Protein AF-A0A166IK65-F1 (afdb_monomer_lite)

Sequence (192 aa):
MFGSSGEKSNPAVENVTAVKHPYDALCALRLKTYDIVMSDVHMPNMNGIQLQKHINQEFQLPVILISSDSQKQMEGLQNGAVYFMVKPVGIDDVKNIWQFSVWWKSKINNSTLPREINSHSEEDLVRETALSSDDIINARSDRVVWSGDLHDRFVEALIVLGFYNAKPKKILEVMNIPGLTRENVASHLQVS

Organism: Daucus carota subsp. sativus (NCBI:txid79200)

pLDDT: mean 74.95, std 19.7, range [32.91, 96.62]

Foldseek 3Di:
DDDDDPQVPDPPPPDDDDDQALVVVVVVVVVDPDLEEEAEQDHPPAGLLRSVLVCCVPPVHAYEYEYCDPVCQVVSVVSPHQAYHHPPDDPVNVSCVVVRSVLSVVVVVVVPDDPPDDDDDDDDDDDDDDDDPVNVVVVPDPADDCDSVNVNLLSVQCRVLDPVRSQLVSSCVSSVDPPDDSVNSVVVVVSD

Structure (mmCIF, N/CA/C/O backbone):
data_AF-A0A166IK65-F1
#
_entry.id   AF-A0A166IK65-F1
#
loop_
_atom_site.group_PDB
_atom_site.id
_atom_site.type_symbol
_atom_site.label_atom_id
_atom_site.label_alt_id
_atom_site.label_comp_id
_atom_site.label_asym_id
_atom_site.label_entity_id
_atom_site.label_seq_id
_atom_site.pdbx_PDB_ins_code
_atom_site.Cartn_x
_atom_site.Cartn_y
_atom_site.Cartn_z
_atom_site.occupancy
_atom_site.B_iso_or_equiv
_atom_site.auth_seq_id
_atom_site.auth_comp_id
_atom_site.auth_asym_id
_atom_site.auth_atom_id
_atom_site.pdbx_PDB_model_num
ATOM 1 N N . MET A 1 1 ? -17.120 -21.149 34.634 1.00 38.31 1 MET A N 1
ATOM 2 C CA . MET A 1 1 ? -17.684 -21.213 33.269 1.00 38.31 1 MET A CA 1
ATOM 3 C C . MET A 1 1 ? -16.967 -20.167 32.441 1.00 38.31 1 MET A C 1
ATOM 5 O O . MET A 1 1 ? -17.023 -18.998 32.793 1.00 38.31 1 MET A O 1
ATOM 9 N N . PHE A 1 2 ? -16.199 -20.604 31.447 1.00 36.97 2 PHE A N 1
ATOM 10 C CA . PHE A 1 2 ? -15.359 -19.745 30.616 1.00 36.97 2 PHE A CA 1
ATOM 11 C C . PHE A 1 2 ? -16.214 -19.073 29.536 1.00 36.97 2 PHE A C 1
ATOM 13 O O . PHE A 1 2 ? -16.873 -19.758 28.759 1.00 36.97 2 PHE A O 1
ATOM 20 N N . GLY A 1 3 ? -16.224 -17.741 29.516 1.00 35.81 3 GLY A N 1
ATOM 21 C CA . GLY A 1 3 ? -16.795 -16.954 28.428 1.00 35.81 3 GLY A CA 1
ATOM 22 C C . GLY A 1 3 ? -15.761 -16.800 27.321 1.00 35.81 3 GLY A C 1
ATOM 23 O O . GLY A 1 3 ? -14.743 -16.145 27.511 1.00 35.81 3 GLY A O 1
ATOM 24 N N . SER A 1 4 ? -16.034 -17.447 26.193 1.00 44.97 4 SER A N 1
ATOM 25 C CA . SER A 1 4 ? -15.320 -17.338 24.924 1.00 44.97 4 SER A CA 1
ATOM 26 C C . SER A 1 4 ? -15.220 -15.875 24.467 1.00 44.97 4 SER A C 1
ATOM 28 O O . SER A 1 4 ? -16.197 -15.325 23.958 1.00 44.97 4 SER A O 1
ATOM 30 N N . SER A 1 5 ? -14.043 -15.256 24.604 1.00 41.34 5 SER A N 1
ATOM 31 C CA . SER A 1 5 ? -13.685 -14.082 23.801 1.00 41.34 5 SER A CA 1
ATOM 32 C C . SER A 1 5 ? -13.582 -14.537 22.352 1.00 41.34 5 SER A C 1
ATOM 34 O O . SER A 1 5 ? -12.706 -15.325 22.010 1.00 41.34 5 SER A O 1
ATOM 36 N N . GLY A 1 6 ? -14.514 -14.073 21.521 1.00 42.09 6 GLY A N 1
ATOM 37 C CA . GLY A 1 6 ? -14.465 -14.257 20.078 1.00 42.09 6 GLY A CA 1
ATOM 38 C C . GLY A 1 6 ? -13.260 -13.522 19.507 1.00 42.09 6 GLY A C 1
ATOM 39 O O . GLY A 1 6 ? -13.344 -12.344 19.173 1.00 42.09 6 GLY A O 1
ATOM 40 N N . GLU A 1 7 ? -12.143 -14.230 19.418 1.00 39.47 7 GLU A N 1
ATOM 41 C CA . GLU A 1 7 ? -11.023 -13.900 18.553 1.00 39.47 7 GLU A CA 1
ATOM 42 C C . GLU A 1 7 ? -11.582 -13.874 17.127 1.00 39.47 7 GLU A C 1
ATOM 44 O O . GLU A 1 7 ? -11.910 -14.913 16.551 1.00 39.47 7 GLU A O 1
ATOM 49 N N . LYS A 1 8 ? -11.824 -12.674 16.584 1.00 46.50 8 LYS A N 1
ATOM 50 C CA . LYS A 1 8 ? -12.153 -12.544 15.166 1.00 46.50 8 LYS A CA 1
ATOM 51 C C . LYS A 1 8 ? -10.902 -12.977 14.417 1.00 46.50 8 LYS A C 1
ATOM 53 O O . LYS A 1 8 ? -9.945 -12.220 14.312 1.00 46.50 8 LYS A O 1
A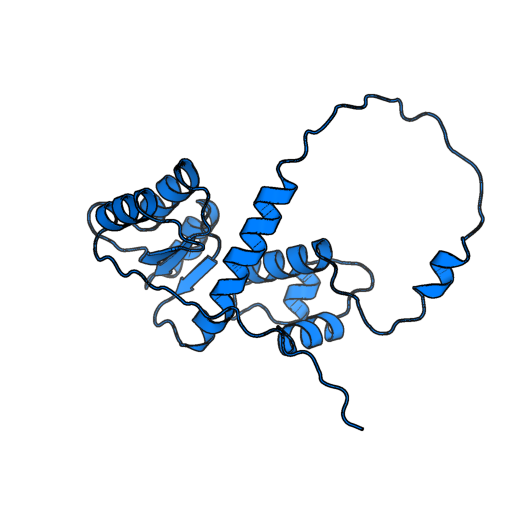TOM 58 N N . SER A 1 9 ? -10.904 -14.232 13.984 1.00 45.12 9 SER A N 1
ATOM 59 C CA . SER A 1 9 ? -9.854 -14.841 13.183 1.00 45.12 9 SER A CA 1
ATOM 60 C C . SER A 1 9 ? -9.448 -13.882 12.070 1.00 45.12 9 SER A C 1
ATOM 62 O O . SER A 1 9 ? -10.314 -13.439 11.312 1.00 45.12 9 SER A O 1
ATOM 64 N N . ASN A 1 10 ? -8.150 -13.583 11.975 1.00 50.75 10 ASN A N 1
ATOM 65 C CA . ASN A 1 10 ? -7.552 -12.974 10.793 1.00 50.75 10 ASN A CA 1
ATOM 66 C C . ASN A 1 10 ? -8.119 -13.716 9.570 1.00 50.75 10 ASN A C 1
ATOM 68 O O . ASN A 1 10 ? -7.926 -14.937 9.505 1.00 50.75 10 ASN A O 1
ATOM 72 N N . PRO A 1 11 ? -8.892 -13.063 8.678 1.0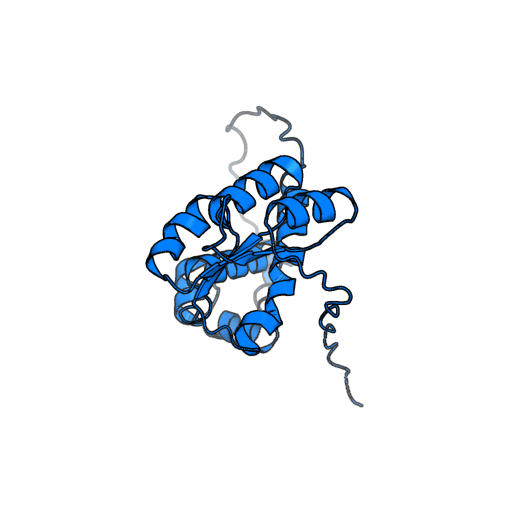0 56.66 11 PRO A N 1
ATOM 73 C CA . PRO A 1 11 ? -9.365 -13.719 7.472 1.00 56.66 11 PRO A CA 1
ATOM 74 C C . PRO A 1 11 ? -8.106 -14.058 6.688 1.00 56.66 11 PRO A C 1
ATOM 76 O O . PRO A 1 11 ? -7.468 -13.171 6.126 1.00 56.66 11 PRO A O 1
ATOM 79 N N . ALA A 1 12 ? -7.684 -15.320 6.788 1.00 54.34 12 ALA A N 1
ATOM 80 C CA . ALA A 1 12 ? -6.386 -15.765 6.325 1.00 54.34 12 ALA A CA 1
ATOM 81 C C . ALA A 1 12 ? -6.172 -15.231 4.910 1.00 54.34 12 ALA A C 1
ATOM 83 O O . ALA A 1 12 ? -7.044 -15.382 4.056 1.00 54.34 12 ALA A O 1
ATOM 84 N N . VAL A 1 13 ? -5.036 -14.569 4.674 1.00 61.31 13 VAL A N 1
ATOM 85 C CA . VAL A 1 13 ? -4.595 -14.247 3.316 1.00 61.31 13 VAL A CA 1
ATOM 86 C C . VAL A 1 13 ? -4.460 -15.583 2.592 1.00 61.31 13 VAL A C 1
ATOM 88 O O . VAL A 1 13 ? -3.464 -16.285 2.740 1.00 61.31 13 VAL A O 1
ATOM 91 N N . GLU A 1 14 ? -5.519 -15.980 1.898 1.00 66.75 14 GLU A N 1
ATOM 92 C CA . GLU A 1 14 ? -5.671 -17.352 1.420 1.00 66.75 14 GLU A CA 1
ATOM 93 C C . GLU A 1 14 ? -4.940 -17.546 0.091 1.00 66.75 14 GLU A C 1
ATOM 95 O O . GLU A 1 14 ? -4.423 -18.622 -0.193 1.00 66.75 14 GLU A O 1
ATOM 100 N N . ASN A 1 15 ? -4.832 -16.476 -0.706 1.00 84.31 15 ASN A N 1
ATOM 101 C CA . ASN A 1 15 ? -4.272 -16.518 -2.050 1.00 84.31 15 ASN A CA 1
ATOM 102 C C . ASN A 1 15 ? -3.295 -15.364 -2.293 1.00 84.31 15 ASN A C 1
ATOM 104 O O . ASN A 1 15 ? -3.669 -14.193 -2.261 1.00 84.31 15 ASN A O 1
ATOM 108 N N . VAL A 1 16 ? -2.042 -15.703 -2.609 1.00 89.50 16 VAL A N 1
ATOM 109 C CA . VAL A 1 16 ? -1.001 -14.743 -3.000 1.00 89.50 16 VAL A CA 1
ATOM 110 C C . VAL A 1 16 ? -0.584 -15.022 -4.438 1.00 89.50 16 VAL A C 1
ATOM 112 O O . VAL A 1 16 ? -0.236 -16.146 -4.790 1.00 89.50 16 VAL A O 1
ATOM 115 N N . THR A 1 17 ? -0.602 -13.991 -5.282 1.00 93.94 17 THR A N 1
ATOM 116 C CA . THR A 1 17 ? -0.024 -14.042 -6.632 1.00 93.94 17 THR A CA 1
ATOM 117 C C . THR A 1 17 ? 1.159 -13.088 -6.691 1.00 93.94 17 THR A C 1
ATOM 119 O O . THR A 1 17 ? 0.998 -11.895 -6.455 1.00 93.94 17 THR A O 1
ATOM 122 N N . ALA A 1 18 ? 2.344 -13.607 -7.012 1.00 94.56 18 ALA A N 1
ATOM 123 C CA . ALA A 1 18 ? 3.543 -12.800 -7.204 1.00 94.56 18 ALA A CA 1
ATOM 124 C C . ALA A 1 18 ? 3.843 -12.641 -8.699 1.00 94.56 18 ALA A C 1
ATOM 126 O O . ALA A 1 18 ? 3.840 -13.616 -9.451 1.00 94.56 18 ALA A O 1
ATOM 127 N N . VAL A 1 19 ? 4.143 -11.414 -9.113 1.00 93.69 19 VAL A N 1
ATOM 128 C CA . VAL A 1 19 ? 4.528 -11.054 -10.483 1.00 93.69 19 VAL A CA 1
ATOM 129 C C . VAL A 1 19 ? 5.791 -10.199 -10.450 1.00 93.69 19 VAL A C 1
ATOM 131 O O . VAL A 1 19 ? 6.070 -9.538 -9.451 1.00 93.69 19 VAL A O 1
ATOM 134 N N . LYS A 1 20 ? 6.583 -10.233 -11.527 1.00 89.69 20 LYS A N 1
ATOM 135 C CA . LYS A 1 20 ? 7.871 -9.516 -11.604 1.00 89.69 20 LYS A CA 1
ATOM 136 C C . LYS A 1 20 ? 7.803 -8.222 -12.409 1.00 89.69 20 LYS A C 1
ATOM 138 O O . LYS A 1 20 ? 8.662 -7.362 -12.229 1.00 89.69 20 LYS A O 1
ATOM 143 N N . HIS A 1 21 ? 6.811 -8.085 -13.288 1.00 89.62 21 HIS A N 1
ATOM 144 C CA . HIS A 1 21 ? 6.653 -6.912 -14.136 1.00 89.62 21 HIS A CA 1
ATOM 145 C C . HIS A 1 21 ? 5.288 -6.247 -13.933 1.00 89.62 21 HIS A C 1
ATOM 147 O O . HIS A 1 21 ? 4.286 -6.932 -13.720 1.00 89.62 21 HIS A O 1
ATOM 153 N N . PRO A 1 22 ? 5.215 -4.910 -14.043 1.00 90.44 22 PRO A N 1
ATOM 154 C CA . PRO A 1 22 ? 3.978 -4.171 -13.798 1.00 90.44 22 PRO A CA 1
ATOM 155 C C . PRO A 1 22 ? 2.885 -4.480 -14.837 1.00 90.44 22 PRO A C 1
ATOM 157 O O . PRO A 1 22 ? 1.704 -4.449 -14.511 1.00 90.44 22 PRO A O 1
ATOM 160 N N . TYR A 1 23 ? 3.254 -4.850 -16.068 1.00 90.75 23 TYR A N 1
ATOM 161 C CA . TYR A 1 23 ? 2.288 -5.295 -17.080 1.00 90.75 23 TYR A CA 1
ATOM 162 C C . TYR A 1 23 ? 1.672 -6.658 -16.742 1.00 90.75 23 TYR A C 1
ATOM 164 O O . TYR A 1 23 ? 0.473 -6.841 -16.930 1.00 90.75 23 TYR A O 1
ATOM 172 N N . ASP A 1 24 ? 2.455 -7.579 -16.171 1.00 92.50 24 ASP A N 1
ATOM 173 C CA . ASP A 1 24 ? 1.939 -8.867 -15.694 1.00 92.50 24 ASP A CA 1
ATOM 174 C C . ASP A 1 24 ? 0.955 -8.662 -14.538 1.00 92.50 24 ASP A C 1
ATOM 176 O O . ASP A 1 24 ? -0.046 -9.371 -14.453 1.00 92.50 24 ASP A O 1
ATOM 180 N N . ALA A 1 25 ? 1.200 -7.660 -13.681 1.00 93.94 25 ALA A N 1
ATOM 181 C CA . ALA A 1 25 ? 0.269 -7.271 -12.624 1.00 93.94 25 ALA A CA 1
ATOM 182 C C . ALA A 1 25 ? -1.076 -6.816 -13.206 1.00 93.94 25 ALA A C 1
ATOM 184 O O . ALA A 1 25 ? -2.115 -7.333 -12.807 1.00 93.94 25 ALA A O 1
ATOM 185 N N . LEU A 1 26 ? -1.066 -5.910 -14.191 1.00 93.06 26 LEU A N 1
ATOM 186 C CA . LEU A 1 26 ? -2.292 -5.457 -14.861 1.00 93.06 26 LEU A CA 1
ATOM 187 C C . LEU A 1 26 ? -3.031 -6.614 -15.549 1.00 93.06 26 LEU A C 1
ATOM 189 O O . LEU A 1 26 ? -4.251 -6.709 -15.451 1.00 93.06 26 LEU A O 1
ATOM 193 N N . CYS A 1 27 ? -2.307 -7.522 -16.206 1.00 92.00 27 CYS A N 1
ATOM 194 C CA . CYS A 1 27 ? -2.903 -8.724 -16.787 1.00 92.00 27 CYS A CA 1
ATOM 195 C C . CYS A 1 27 ? -3.539 -9.619 -15.715 1.00 92.00 27 CYS A C 1
ATOM 197 O O . CYS A 1 27 ? -4.674 -10.055 -15.887 1.00 92.00 27 CYS A O 1
ATOM 199 N N . ALA A 1 28 ? -2.851 -9.866 -14.597 1.00 93.38 28 ALA A N 1
ATOM 200 C CA . ALA A 1 28 ? -3.381 -10.672 -13.501 1.00 93.38 28 ALA A CA 1
ATOM 201 C C . ALA A 1 28 ? -4.664 -10.060 -12.917 1.00 93.38 28 ALA A C 1
ATOM 203 O O . ALA A 1 28 ? -5.662 -10.768 -12.785 1.00 93.38 28 ALA A O 1
ATOM 204 N N . LEU A 1 29 ? -4.664 -8.747 -12.661 1.00 94.56 29 LEU A N 1
ATOM 205 C CA . LEU A 1 29 ? -5.816 -7.997 -12.139 1.00 94.56 29 LEU A CA 1
ATOM 206 C C . LEU A 1 29 ? -7.046 -8.049 -13.061 1.00 94.56 29 LEU A C 1
ATOM 208 O O . LEU A 1 29 ? -8.172 -7.992 -12.580 1.00 94.56 29 LEU A O 1
ATOM 212 N N . ARG A 1 30 ? -6.855 -8.187 -14.379 1.00 92.56 30 ARG A N 1
ATOM 213 C CA . ARG A 1 30 ? -7.960 -8.364 -15.342 1.00 92.56 30 ARG A CA 1
ATOM 214 C C . ARG A 1 30 ? -8.510 -9.786 -15.378 1.00 92.56 30 ARG A C 1
ATOM 216 O O . ARG A 1 30 ? -9.650 -9.990 -15.779 1.00 92.56 30 ARG A O 1
ATOM 223 N N . LEU A 1 31 ? -7.695 -10.774 -15.012 1.00 91.94 31 LEU A N 1
ATOM 224 C CA . LEU A 1 31 ? -8.056 -12.192 -15.079 1.00 91.94 31 LEU A CA 1
ATOM 225 C C . LEU A 1 31 ? -8.717 -12.699 -13.796 1.00 91.94 31 LEU A C 1
ATOM 227 O O . LEU A 1 31 ? -9.474 -13.668 -13.841 1.00 91.94 31 LEU A O 1
ATOM 231 N N . LYS A 1 32 ? -8.388 -12.097 -12.651 1.00 91.88 32 LYS A N 1
ATOM 232 C CA . LYS A 1 32 ? -8.854 -12.519 -11.328 1.00 91.88 32 LYS A CA 1
ATOM 233 C C . LYS A 1 32 ? -9.127 -11.308 -10.449 1.00 91.88 32 LYS A C 1
ATOM 235 O O . LYS A 1 32 ? -8.534 -10.252 -10.625 1.00 91.88 32 LYS A O 1
ATOM 240 N N . THR A 1 33 ? -9.990 -11.491 -9.459 1.00 90.31 33 THR A N 1
ATOM 241 C CA . THR A 1 33 ? -10.247 -10.485 -8.430 1.00 90.31 33 THR A CA 1
ATOM 242 C C . THR A 1 33 ? -9.179 -10.538 -7.348 1.00 90.31 33 THR A C 1
ATOM 244 O O . THR A 1 33 ? -8.752 -11.619 -6.941 1.00 90.31 33 THR A O 1
ATOM 247 N N . TYR A 1 34 ? -8.800 -9.370 -6.845 1.00 93.81 34 TYR A N 1
ATOM 248 C CA . TYR A 1 34 ? -7.857 -9.215 -5.745 1.00 93.81 34 TYR A CA 1
ATOM 249 C C . TYR A 1 34 ? -8.410 -8.202 -4.751 1.00 93.81 34 TYR A C 1
ATOM 251 O O . TYR A 1 34 ? -9.089 -7.261 -5.147 1.00 93.81 34 TYR A O 1
ATOM 259 N N . ASP A 1 35 ? -8.106 -8.383 -3.470 1.00 92.25 35 ASP A N 1
ATOM 260 C CA . ASP A 1 35 ? -8.566 -7.481 -2.411 1.00 92.25 35 ASP A CA 1
ATOM 261 C C . ASP A 1 35 ? -7.576 -6.346 -2.121 1.00 92.25 35 ASP A C 1
ATOM 263 O O . ASP A 1 35 ? -7.959 -5.304 -1.593 1.00 92.25 35 ASP A O 1
ATOM 267 N N . ILE A 1 36 ? -6.294 -6.557 -2.426 1.00 93.38 36 ILE A N 1
ATOM 268 C CA . ILE A 1 36 ? -5.207 -5.620 -2.143 1.00 93.38 36 ILE A CA 1
ATOM 269 C C . ILE A 1 36 ? -4.018 -5.875 -3.068 1.00 93.38 36 ILE A C 1
ATOM 271 O O . ILE A 1 36 ? -3.761 -7.014 -3.463 1.00 93.38 36 ILE A O 1
ATOM 275 N N . VAL A 1 37 ? -3.273 -4.817 -3.392 1.00 96.19 37 VAL A N 1
ATOM 276 C CA . VAL A 1 37 ? -2.031 -4.902 -4.170 1.00 96.19 37 VAL A CA 1
ATOM 277 C C . VAL A 1 37 ? -0.872 -4.342 -3.358 1.00 96.19 37 VAL A C 1
ATOM 279 O O . VAL A 1 37 ? -0.951 -3.243 -2.819 1.00 96.19 37 VAL A O 1
ATOM 282 N N . MET A 1 38 ? 0.236 -5.078 -3.312 1.00 95.69 38 MET A N 1
ATOM 283 C CA . MET A 1 38 ? 1.517 -4.595 -2.797 1.00 95.69 38 MET A CA 1
ATOM 284 C C . MET A 1 38 ? 2.486 -4.458 -3.969 1.00 95.69 38 MET A C 1
ATOM 286 O O . MET A 1 38 ? 2.695 -5.425 -4.700 1.00 95.69 38 MET A O 1
ATOM 290 N N . SER A 1 39 ? 3.074 -3.277 -4.163 1.00 96.44 39 SER A N 1
ATOM 291 C CA . SER A 1 39 ? 3.970 -3.012 -5.295 1.00 96.44 39 SER A CA 1
ATOM 292 C C . SER A 1 39 ? 5.266 -2.359 -4.845 1.00 96.44 39 SER A C 1
ATOM 294 O O . SER A 1 39 ? 5.257 -1.413 -4.060 1.00 96.44 39 SER A O 1
ATOM 296 N N . ASP A 1 40 ? 6.383 -2.804 -5.419 1.00 96.62 40 ASP A N 1
ATOM 297 C CA . ASP A 1 40 ? 7.632 -2.048 -5.357 1.00 96.62 40 ASP A CA 1
ATOM 298 C C . ASP A 1 40 ? 7.452 -0.690 -6.052 1.00 96.62 40 ASP A C 1
ATOM 300 O O . ASP A 1 40 ? 6.770 -0.604 -7.077 1.00 96.62 40 ASP A O 1
ATOM 304 N N . VAL A 1 41 ? 8.058 0.368 -5.516 1.00 95.69 41 VAL A N 1
ATOM 305 C CA . VAL A 1 41 ? 8.137 1.673 -6.182 1.00 95.69 41 VAL A CA 1
ATOM 306 C C . VAL A 1 41 ? 9.110 1.608 -7.351 1.00 95.69 41 VAL A C 1
ATOM 308 O O . VAL A 1 41 ? 8.800 2.124 -8.424 1.00 95.69 41 VAL A O 1
ATOM 311 N N . HIS A 1 42 ? 10.263 0.964 -7.182 1.00 92.38 42 HIS A N 1
ATOM 312 C CA . HIS A 1 42 ? 11.316 0.952 -8.193 1.00 92.38 42 HIS A CA 1
ATOM 313 C C . HIS A 1 42 ? 11.194 -0.289 -9.074 1.00 92.38 42 HIS A C 1
ATOM 315 O O . HIS A 1 42 ? 11.768 -1.336 -8.791 1.00 92.38 42 HIS A O 1
ATOM 321 N N . MET A 1 43 ? 10.455 -0.149 -10.172 1.00 92.00 43 MET A N 1
ATOM 322 C CA . MET A 1 43 ? 10.332 -1.167 -11.214 1.00 92.00 43 MET A CA 1
ATOM 323 C C . MET A 1 43 ? 10.734 -0.589 -12.577 1.00 92.00 43 MET A C 1
ATOM 325 O O . MET A 1 43 ? 10.479 0.589 -12.843 1.00 92.00 43 MET A O 1
ATOM 329 N N . PRO A 1 44 ? 11.363 -1.391 -13.455 1.00 82.56 44 PRO A N 1
ATOM 330 C CA . PRO A 1 44 ? 11.711 -0.954 -14.800 1.00 82.56 44 PRO A CA 1
ATOM 331 C C . PRO A 1 44 ? 10.462 -0.736 -15.668 1.00 82.56 44 PRO A C 1
ATOM 333 O O . PRO A 1 44 ? 9.443 -1.411 -15.508 1.00 82.56 44 PRO A O 1
ATOM 336 N N . ASN A 1 45 ? 10.583 0.168 -16.644 1.00 84.75 45 ASN A N 1
ATOM 337 C CA . ASN A 1 45 ? 9.553 0.592 -17.608 1.00 84.75 45 ASN A CA 1
ATOM 338 C C . ASN A 1 45 ? 8.377 1.378 -17.002 1.00 84.75 45 ASN A C 1
ATOM 340 O O . ASN A 1 45 ? 8.060 2.457 -17.490 1.00 84.75 45 ASN A O 1
ATOM 344 N N . MET A 1 46 ? 7.747 0.855 -15.950 1.00 88.25 46 MET A N 1
ATOM 345 C CA . MET A 1 46 ? 6.657 1.505 -15.220 1.00 88.25 46 MET A CA 1
ATOM 346 C C . MET A 1 46 ? 6.892 1.332 -13.721 1.00 88.25 46 MET A C 1
ATOM 348 O O . MET A 1 46 ? 6.973 0.209 -13.225 1.00 88.25 46 MET A O 1
ATOM 352 N N . ASN A 1 47 ? 7.006 2.450 -13.006 1.00 92.69 47 ASN A N 1
ATOM 353 C CA . ASN A 1 47 ? 7.265 2.444 -11.570 1.00 92.69 47 ASN A CA 1
ATOM 354 C C . ASN A 1 47 ? 5.978 2.146 -10.769 1.00 92.69 47 ASN A C 1
ATOM 356 O O . ASN A 1 47 ? 4.866 2.219 -11.299 1.00 92.69 47 ASN A O 1
ATOM 360 N N . GLY A 1 48 ? 6.110 1.823 -9.481 1.00 94.25 48 GLY A N 1
ATOM 361 C CA . GLY A 1 48 ? 4.964 1.465 -8.636 1.00 94.25 48 GLY A CA 1
ATOM 362 C C . GLY A 1 48 ? 3.922 2.574 -8.482 1.00 94.25 48 GLY A C 1
ATOM 363 O O . GLY A 1 48 ? 2.735 2.285 -8.377 1.00 94.25 48 GLY A O 1
ATOM 364 N N . ILE A 1 49 ? 4.337 3.843 -8.529 1.00 94.50 49 ILE A N 1
ATOM 365 C CA . ILE A 1 49 ? 3.431 5.000 -8.435 1.00 94.50 49 ILE A CA 1
ATOM 366 C C . ILE A 1 49 ? 2.602 5.130 -9.721 1.00 94.50 49 ILE A C 1
ATOM 368 O O . ILE A 1 49 ? 1.400 5.374 -9.677 1.00 94.50 49 ILE A O 1
ATOM 372 N N . GLN A 1 50 ? 3.217 4.920 -10.884 1.00 96.00 50 GLN A N 1
ATOM 373 C CA . GLN A 1 50 ? 2.520 4.877 -12.168 1.00 96.00 50 GLN A CA 1
ATOM 374 C C . GLN A 1 50 ? 1.573 3.677 -12.239 1.00 96.00 50 GLN A C 1
ATOM 376 O O . GLN A 1 50 ? 0.437 3.835 -12.683 1.00 96.00 50 GLN A O 1
ATOM 381 N N . LEU A 1 51 ? 2.002 2.498 -11.776 1.00 96.12 51 LEU A N 1
ATOM 382 C CA . LEU A 1 51 ? 1.138 1.319 -11.698 1.00 96.12 51 LEU A CA 1
ATOM 383 C C . LEU A 1 51 ? -0.068 1.578 -10.783 1.00 96.12 51 LEU A C 1
ATOM 385 O O . LEU A 1 51 ? -1.197 1.291 -11.172 1.00 96.12 51 LEU A O 1
ATOM 389 N N . GLN A 1 52 ? 0.150 2.181 -9.612 1.00 95.56 52 GLN A N 1
ATOM 390 C CA . GLN A 1 52 ? -0.920 2.540 -8.681 1.00 95.56 52 GLN A CA 1
ATOM 391 C C . GLN A 1 52 ? -1.985 3.427 -9.345 1.00 95.56 52 GLN A C 1
ATOM 393 O O . GLN A 1 52 ? -3.174 3.170 -9.155 1.00 95.56 52 GLN A O 1
ATOM 398 N N . LYS A 1 53 ? -1.594 4.407 -10.171 1.00 93.75 53 LYS A N 1
ATOM 399 C CA . LYS A 1 53 ? -2.555 5.245 -10.913 1.00 93.75 53 LYS A CA 1
ATOM 400 C C . LYS A 1 53 ? -3.448 4.424 -11.835 1.00 93.75 53 LYS A C 1
ATOM 402 O O . LYS A 1 53 ? -4.661 4.612 -11.813 1.00 93.75 53 LYS A O 1
ATOM 407 N N . HIS A 1 54 ? -2.859 3.506 -12.603 1.00 93.56 54 HIS A N 1
ATOM 408 C CA . HIS A 1 54 ? -3.619 2.619 -13.487 1.00 93.56 54 HIS A CA 1
ATOM 409 C C . HIS A 1 54 ? -4.573 1.734 -12.680 1.00 93.56 54 HIS A C 1
ATOM 411 O O . HIS A 1 54 ? -5.735 1.584 -13.049 1.00 93.56 54 HIS A O 1
ATOM 417 N N . ILE A 1 55 ? -4.110 1.207 -11.540 1.00 93.94 55 ILE A N 1
ATOM 418 C CA . ILE A 1 55 ? -4.935 0.345 -10.692 1.00 93.94 55 ILE A CA 1
ATOM 419 C C . ILE A 1 55 ? -6.130 1.103 -10.114 1.00 93.94 55 ILE A C 1
ATOM 421 O O . ILE A 1 55 ? -7.249 0.592 -10.115 1.00 93.94 55 ILE A O 1
ATOM 425 N N . ASN A 1 56 ? -5.904 2.329 -9.647 1.00 89.25 56 ASN A N 1
ATOM 426 C CA . ASN A 1 56 ? -6.959 3.166 -9.094 1.00 89.25 56 ASN A CA 1
ATOM 427 C C . ASN A 1 56 ? -8.012 3.543 -10.151 1.00 89.25 56 ASN A C 1
ATOM 429 O O . ASN A 1 56 ? -9.197 3.593 -9.842 1.00 89.25 56 ASN A O 1
ATOM 433 N N . GLN A 1 57 ? -7.587 3.777 -11.395 1.00 88.12 57 GLN A N 1
ATOM 434 C CA . GLN A 1 57 ? -8.483 4.124 -12.501 1.00 88.12 57 GLN A CA 1
ATOM 435 C C . GLN A 1 57 ? -9.323 2.939 -12.992 1.00 88.12 57 GLN A C 1
ATOM 437 O O . GLN A 1 57 ? -10.495 3.126 -13.305 1.00 88.12 57 GLN A O 1
ATOM 442 N N . GLU A 1 58 ? -8.734 1.744 -13.085 1.00 89.81 58 GLU A N 1
ATOM 443 C CA . GLU A 1 58 ? -9.386 0.587 -13.716 1.00 89.81 58 GLU A CA 1
ATOM 444 C C . GLU A 1 58 ? -10.074 -0.347 -12.709 1.00 89.81 58 GLU A C 1
ATOM 446 O O . GLU A 1 58 ? -11.178 -0.817 -12.972 1.00 89.81 58 GLU A O 1
ATOM 451 N N . PHE A 1 59 ? -9.463 -0.601 -11.547 1.00 90.94 59 PHE A N 1
ATOM 452 C CA . PHE A 1 59 ? -9.936 -1.627 -10.605 1.00 90.94 59 PHE A CA 1
ATOM 453 C C . PHE A 1 59 ? -10.426 -1.059 -9.272 1.00 90.94 59 PHE A C 1
ATOM 455 O O . PHE A 1 59 ? -11.103 -1.773 -8.538 1.00 90.94 59 PHE A O 1
ATOM 462 N N . GLN A 1 60 ? -10.080 0.196 -8.945 1.00 88.50 60 GLN A N 1
ATOM 463 C CA . GLN A 1 60 ? -10.366 0.824 -7.647 1.00 88.50 60 GLN A CA 1
ATOM 464 C C . GLN A 1 60 ? -9.960 -0.088 -6.477 1.00 88.50 60 GLN A C 1
ATOM 466 O O . GLN A 1 60 ? -10.775 -0.397 -5.612 1.00 88.50 60 GLN A O 1
ATOM 471 N N . LEU A 1 61 ? -8.706 -0.552 -6.463 1.00 91.75 61 LEU A N 1
ATOM 472 C CA . LEU A 1 61 ? -8.162 -1.419 -5.411 1.00 91.75 61 LEU A CA 1
ATOM 473 C C . LEU A 1 61 ? -7.169 -0.675 -4.511 1.00 91.75 61 LEU A C 1
ATOM 475 O O . LEU A 1 61 ? -6.440 0.197 -4.996 1.00 91.75 61 LEU A O 1
ATOM 479 N N . PRO A 1 62 ? -7.075 -1.045 -3.221 1.00 93.44 62 PRO A N 1
ATOM 480 C CA . PRO A 1 62 ? -6.092 -0.460 -2.328 1.00 93.44 62 PRO A CA 1
ATOM 481 C C . PRO A 1 62 ? -4.684 -0.926 -2.724 1.00 93.44 62 PRO A C 1
ATOM 483 O O . PRO A 1 62 ? -4.415 -2.126 -2.826 1.00 93.44 62 PRO A O 1
ATOM 486 N N . VAL A 1 63 ? -3.773 0.033 -2.926 1.00 95.81 63 VAL A N 1
ATOM 487 C CA . VAL A 1 63 ? -2.367 -0.232 -3.271 1.00 95.81 63 VAL A CA 1
ATOM 488 C C . VAL A 1 63 ? -1.441 0.206 -2.139 1.00 95.81 63 VAL A C 1
ATOM 490 O O . VAL A 1 63 ? -1.426 1.380 -1.766 1.00 95.81 63 VAL A O 1
ATOM 493 N N . ILE A 1 64 ? -0.639 -0.725 -1.627 1.00 95.56 64 ILE A N 1
ATOM 494 C CA . ILE A 1 64 ? 0.469 -0.465 -0.704 1.00 95.56 64 ILE A CA 1
ATOM 495 C C . ILE A 1 64 ? 1.762 -0.382 -1.511 1.00 95.56 64 ILE A C 1
ATOM 497 O O . ILE A 1 64 ? 2.123 -1.318 -2.229 1.00 95.56 64 ILE A O 1
ATOM 501 N N . LEU A 1 65 ? 2.482 0.727 -1.375 1.00 96.38 65 LEU A N 1
ATOM 502 C CA . LEU A 1 65 ? 3.781 0.909 -2.014 1.00 96.38 65 LEU A CA 1
ATOM 503 C C . LEU A 1 65 ? 4.917 0.497 -1.083 1.00 96.38 65 LEU A C 1
ATOM 505 O O . LEU A 1 65 ? 4.883 0.771 0.113 1.00 96.38 65 LEU A O 1
ATOM 509 N N . ILE A 1 66 ? 5.944 -0.133 -1.644 1.00 95.75 66 ILE A N 1
ATOM 510 C CA . ILE A 1 66 ? 7.129 -0.583 -0.915 1.00 95.75 66 ILE A CA 1
ATOM 511 C C . ILE A 1 66 ? 8.366 -0.005 -1.594 1.00 95.75 66 ILE A C 1
ATOM 513 O O . ILE A 1 66 ? 8.572 -0.213 -2.786 1.00 95.75 66 ILE A O 1
ATOM 517 N N . SER A 1 67 ? 9.226 0.694 -0.859 1.00 95.06 67 SER A N 1
ATOM 518 C CA . SER A 1 67 ? 10.405 1.351 -1.439 1.00 95.06 67 SER A CA 1
ATOM 519 C C . SER A 1 67 ? 11.621 1.253 -0.530 1.00 95.06 67 SER A C 1
ATOM 521 O O . SER A 1 67 ? 11.494 1.217 0.687 1.00 95.06 67 SER A O 1
ATOM 523 N N . SER A 1 68 ? 12.820 1.253 -1.109 1.00 94.31 68 SER A N 1
ATOM 524 C CA . SER A 1 68 ? 14.054 1.551 -0.368 1.00 94.31 68 SER A CA 1
ATOM 525 C C . SER A 1 68 ? 14.279 3.056 -0.175 1.00 94.31 68 SER A C 1
ATOM 527 O O . SER A 1 68 ? 15.085 3.447 0.659 1.00 94.31 68 SER A O 1
ATOM 529 N N . ASP A 1 69 ? 13.585 3.897 -0.944 1.00 91.06 69 ASP A N 1
ATOM 530 C CA . ASP A 1 69 ? 13.658 5.356 -0.862 1.00 91.06 69 ASP A CA 1
ATOM 531 C C . ASP A 1 69 ? 12.456 5.905 -0.084 1.00 91.06 69 ASP A C 1
ATOM 533 O O . ASP A 1 69 ? 11.319 5.853 -0.567 1.00 91.06 69 ASP A O 1
ATOM 537 N N . SER A 1 70 ? 12.713 6.433 1.113 1.00 86.00 70 SER A N 1
ATOM 538 C CA . SER A 1 70 ? 11.700 7.050 1.973 1.00 86.00 70 SER A CA 1
ATOM 539 C C . SER A 1 70 ? 11.216 8.407 1.454 1.00 86.00 70 SER A C 1
ATOM 541 O O . SER A 1 70 ? 10.105 8.818 1.792 1.00 86.00 70 SER A O 1
ATOM 543 N N . GLN A 1 71 ? 11.972 9.086 0.581 1.00 88.88 71 GLN A N 1
ATOM 544 C CA . GLN A 1 71 ? 11.559 10.372 0.003 1.00 88.88 71 GLN A CA 1
ATOM 545 C C . GLN A 1 71 ? 10.331 10.222 -0.907 1.00 88.88 71 GLN A C 1
ATOM 547 O O . GLN A 1 71 ? 9.553 11.161 -1.075 1.00 88.88 71 GLN A O 1
ATOM 552 N N . LYS A 1 72 ? 10.102 9.014 -1.434 1.00 88.31 72 LYS A N 1
ATOM 553 C CA . LYS A 1 72 ? 8.942 8.669 -2.266 1.00 88.31 72 LYS A CA 1
ATOM 554 C C . LYS A 1 72 ? 7.650 8.449 -1.485 1.00 88.31 72 LYS A C 1
ATOM 556 O O . LYS A 1 72 ? 6.603 8.308 -2.113 1.00 88.31 72 LYS A O 1
ATOM 561 N N . GLN A 1 73 ? 7.690 8.449 -0.151 1.00 86.06 73 GLN A N 1
ATOM 562 C CA . GLN A 1 73 ? 6.510 8.204 0.680 1.00 86.06 73 GLN A CA 1
ATOM 563 C C . GLN A 1 73 ? 5.390 9.209 0.402 1.00 86.06 73 GLN A C 1
ATOM 565 O O . GLN A 1 73 ? 4.260 8.818 0.117 1.00 86.06 73 GLN A O 1
ATOM 570 N N . MET A 1 74 ? 5.709 10.504 0.444 1.00 80.75 74 MET A N 1
ATOM 571 C CA . MET A 1 74 ? 4.720 11.562 0.235 1.00 80.75 74 MET A CA 1
ATOM 572 C C . MET A 1 74 ? 4.160 11.536 -1.190 1.00 80.75 74 MET A C 1
ATOM 574 O O . MET A 1 74 ? 2.948 11.622 -1.363 1.00 80.75 74 MET A O 1
ATOM 578 N N . GLU A 1 75 ? 5.020 11.346 -2.194 1.00 89.56 75 GLU A N 1
ATOM 579 C CA . GLU A 1 75 ? 4.595 11.199 -3.590 1.00 89.56 75 GLU A CA 1
ATOM 580 C C . GLU A 1 75 ? 3.651 9.996 -3.747 1.00 89.56 75 GLU A C 1
ATOM 582 O O . GLU A 1 75 ? 2.573 10.123 -4.322 1.00 89.56 75 GLU A O 1
ATOM 587 N N . GLY A 1 76 ? 4.007 8.834 -3.196 1.00 88.12 76 GLY A N 1
ATOM 588 C CA . GLY A 1 76 ? 3.182 7.630 -3.268 1.00 88.12 76 GLY A CA 1
ATOM 589 C C . GLY A 1 76 ? 1.785 7.820 -2.672 1.00 88.12 76 GLY A C 1
ATOM 590 O O . GLY A 1 76 ? 0.788 7.512 -3.329 1.00 88.12 76 GLY A O 1
ATOM 591 N N . LEU A 1 77 ? 1.706 8.379 -1.461 1.00 86.00 77 LEU A N 1
ATOM 592 C CA . LEU A 1 77 ? 0.434 8.633 -0.775 1.00 86.00 77 LEU A CA 1
ATOM 593 C C . LEU A 1 77 ? -0.423 9.667 -1.524 1.00 86.00 77 LEU A C 1
ATOM 595 O O . LEU A 1 77 ? -1.614 9.443 -1.730 1.00 86.00 77 LEU A O 1
ATOM 599 N N . GLN A 1 78 ? 0.177 10.758 -2.013 1.00 84.81 78 GLN A N 1
ATOM 600 C CA . GLN A 1 78 ? -0.531 11.799 -2.775 1.00 84.81 78 GLN A CA 1
ATOM 601 C C . GLN A 1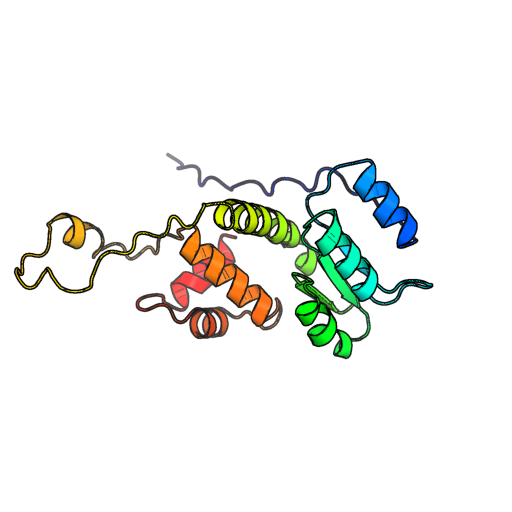 78 ? -1.131 11.292 -4.090 1.00 84.81 78 GLN A C 1
ATOM 603 O O . GLN A 1 78 ? -2.129 11.834 -4.559 1.00 84.81 78 GLN A O 1
ATOM 608 N N . ASN A 1 79 ? -0.539 10.259 -4.692 1.00 87.25 79 ASN A N 1
ATOM 609 C CA . ASN A 1 79 ? -1.057 9.664 -5.923 1.00 87.25 79 ASN A CA 1
ATOM 610 C C . ASN A 1 79 ? -2.150 8.609 -5.666 1.00 87.25 79 ASN A C 1
ATOM 612 O O . ASN A 1 79 ? -2.780 8.148 -6.617 1.00 87.25 79 ASN A O 1
ATOM 616 N N . GLY A 1 80 ? -2.446 8.298 -4.397 1.00 86.06 80 GLY A N 1
ATOM 617 C CA . GLY A 1 80 ? -3.564 7.448 -3.988 1.00 86.06 80 GLY A CA 1
ATOM 618 C C . GLY A 1 80 ? -3.160 6.053 -3.511 1.00 86.06 80 GLY A C 1
ATOM 619 O O . GLY A 1 80 ? -4.015 5.169 -3.449 1.00 86.06 80 GLY A O 1
ATOM 620 N N . ALA A 1 81 ? -1.882 5.819 -3.198 1.00 91.31 81 ALA A N 1
ATOM 621 C CA . ALA A 1 81 ? -1.518 4.643 -2.417 1.00 91.31 81 ALA A CA 1
ATOM 622 C C . ALA A 1 81 ? -2.155 4.742 -1.024 1.00 91.31 81 ALA A C 1
ATOM 624 O O . ALA A 1 81 ? -2.142 5.805 -0.404 1.00 91.31 81 ALA A O 1
ATOM 625 N N . VAL A 1 82 ? -2.692 3.633 -0.520 1.00 90.31 82 VAL A N 1
ATOM 626 C CA . VAL A 1 82 ? -3.319 3.605 0.812 1.00 90.31 82 VAL A CA 1
ATOM 627 C C . VAL A 1 82 ? -2.286 3.568 1.925 1.00 90.31 82 VAL A C 1
ATOM 629 O O . VAL A 1 82 ? -2.557 3.998 3.041 1.00 90.31 82 VAL A O 1
ATOM 632 N N . TYR A 1 83 ? -1.100 3.042 1.624 1.00 91.19 83 TYR A N 1
ATOM 633 C CA . TYR A 1 83 ? -0.020 2.930 2.582 1.00 91.19 83 TYR A CA 1
ATOM 634 C C . TYR A 1 83 ? 1.343 2.860 1.889 1.00 91.19 83 TYR A C 1
ATOM 636 O O . TYR A 1 83 ? 1.442 2.523 0.705 1.00 91.19 83 TYR A O 1
ATOM 644 N N . PHE A 1 84 ? 2.399 3.165 2.642 1.00 92.25 84 PHE A N 1
ATOM 645 C CA . PHE A 1 84 ? 3.777 3.125 2.171 1.00 92.25 84 PHE A CA 1
ATOM 646 C C . PHE A 1 84 ? 4.686 2.448 3.201 1.00 92.25 84 PHE A C 1
ATOM 648 O O . PHE A 1 84 ? 4.703 2.830 4.371 1.00 92.25 84 PHE A O 1
ATOM 655 N N . MET A 1 85 ? 5.472 1.470 2.759 1.00 90.81 85 MET A N 1
ATOM 656 C CA . MET A 1 85 ? 6.448 0.743 3.571 1.00 90.81 85 MET A CA 1
ATOM 657 C C . MET A 1 85 ? 7.869 1.014 3.076 1.00 90.81 85 MET A C 1
ATOM 659 O O . MET A 1 85 ? 8.150 0.954 1.877 1.00 90.81 85 MET A O 1
ATOM 663 N N . VAL A 1 86 ? 8.785 1.267 4.011 1.00 91.00 86 VAL A N 1
ATOM 664 C CA . VAL A 1 86 ? 10.218 1.387 3.720 1.00 91.00 86 VAL A CA 1
ATOM 665 C C . VAL A 1 86 ? 10.883 0.031 3.948 1.00 91.00 86 VAL A C 1
ATOM 667 O O . VAL A 1 86 ? 10.644 -0.614 4.962 1.00 91.00 86 VAL A O 1
ATOM 670 N N . LYS A 1 87 ? 11.708 -0.419 3.002 1.00 91.56 87 LYS A N 1
ATOM 671 C CA . LYS A 1 87 ? 12.460 -1.677 3.118 1.00 91.56 87 LYS A CA 1
ATOM 672 C C . LYS A 1 87 ? 13.600 -1.543 4.147 1.00 91.56 87 LYS A C 1
ATOM 674 O O . LYS A 1 87 ? 14.229 -0.486 4.191 1.00 91.56 87 LYS A O 1
ATOM 679 N N . PRO A 1 88 ? 13.955 -2.616 4.882 1.00 93.50 88 PRO A N 1
ATOM 680 C CA . PRO A 1 88 ? 13.390 -3.969 4.815 1.00 93.50 88 PRO A CA 1
ATOM 681 C C . PRO A 1 88 ? 12.021 -4.072 5.505 1.00 93.50 88 PRO A C 1
ATOM 683 O O . PRO A 1 88 ? 11.831 -3.517 6.578 1.00 93.50 88 PRO A O 1
ATOM 686 N N . VAL A 1 89 ? 11.089 -4.809 4.891 1.00 88.62 89 VAL A N 1
ATOM 687 C CA . VAL A 1 89 ? 9.741 -5.037 5.441 1.00 88.62 89 VAL A CA 1
ATOM 688 C C . VAL A 1 89 ? 9.767 -6.277 6.333 1.00 88.62 89 VAL A C 1
ATOM 690 O O . VAL A 1 89 ? 10.124 -7.364 5.870 1.00 88.62 89 VAL A O 1
ATOM 693 N N . GLY A 1 90 ? 9.418 -6.111 7.604 1.00 85.12 90 GLY A N 1
ATOM 694 C CA . GLY A 1 90 ? 9.314 -7.184 8.585 1.00 85.12 90 GLY A CA 1
ATOM 695 C C . GLY A 1 90 ? 7.956 -7.887 8.560 1.00 85.12 90 GLY A C 1
ATOM 696 O O . GLY A 1 90 ? 6.978 -7.402 7.993 1.00 85.12 90 GLY A O 1
ATOM 697 N N . ILE A 1 91 ? 7.879 -9.044 9.223 1.00 84.06 91 ILE A N 1
ATOM 698 C CA . ILE A 1 91 ? 6.632 -9.821 9.322 1.00 84.06 91 ILE A CA 1
ATOM 699 C C . ILE A 1 91 ? 5.528 -9.037 10.049 1.00 84.06 91 ILE A C 1
ATOM 701 O O . ILE A 1 91 ? 4.353 -9.154 9.715 1.00 84.06 91 ILE A O 1
ATOM 705 N N . ASP A 1 92 ? 5.909 -8.209 11.023 1.00 80.00 92 ASP A N 1
ATOM 706 C CA . ASP A 1 92 ? 4.963 -7.412 11.800 1.00 80.00 92 ASP A CA 1
ATOM 707 C C . ASP A 1 92 ? 4.366 -6.265 10.976 1.00 80.00 92 ASP A C 1
ATOM 709 O O . ASP A 1 92 ? 3.200 -5.931 11.171 1.00 80.00 92 ASP A O 1
ATOM 713 N N . ASP A 1 93 ? 5.102 -5.737 9.992 1.00 81.25 93 ASP A N 1
ATOM 714 C CA . ASP A 1 93 ? 4.598 -4.693 9.092 1.00 81.25 93 ASP A CA 1
ATOM 715 C C . ASP A 1 93 ? 3.478 -5.221 8.181 1.00 81.25 93 ASP A C 1
ATOM 717 O O . ASP A 1 93 ? 2.595 -4.467 7.772 1.00 81.25 93 ASP A O 1
ATOM 721 N N . VAL A 1 94 ? 3.496 -6.522 7.864 1.00 84.81 94 VAL A N 1
ATOM 722 C CA . VAL A 1 94 ? 2.521 -7.149 6.960 1.00 84.81 94 VAL A CA 1
ATOM 723 C C . VAL A 1 94 ? 1.362 -7.841 7.675 1.00 84.81 94 VAL A C 1
ATOM 725 O O . VAL A 1 94 ? 0.359 -8.135 7.031 1.00 84.81 94 VAL A O 1
ATOM 728 N N . LYS A 1 95 ? 1.442 -8.074 8.993 1.00 80.19 95 LYS A N 1
ATOM 729 C CA . LYS A 1 95 ? 0.399 -8.793 9.759 1.00 80.19 95 LYS A CA 1
ATOM 730 C C . LYS A 1 95 ? -0.999 -8.200 9.593 1.00 80.19 95 LYS A C 1
ATOM 732 O O . LYS A 1 95 ? -1.969 -8.950 9.511 1.00 80.19 95 LYS A O 1
ATOM 737 N N . ASN A 1 96 ? -1.082 -6.874 9.503 1.00 79.25 96 ASN A N 1
ATOM 738 C CA . ASN A 1 96 ? -2.346 -6.140 9.544 1.00 79.25 96 ASN A CA 1
ATOM 739 C C . ASN A 1 96 ? -2.732 -5.505 8.202 1.00 79.25 96 ASN A C 1
ATOM 741 O O . ASN A 1 96 ? -3.701 -4.756 8.136 1.00 79.25 96 ASN A O 1
ATOM 745 N N . ILE A 1 97 ? -2.035 -5.820 7.103 1.00 84.75 97 ILE A N 1
ATOM 746 C CA . ILE A 1 97 ? -2.338 -5.209 5.794 1.00 84.75 97 ILE A CA 1
ATOM 747 C C . ILE A 1 97 ? -3.732 -5.567 5.279 1.00 84.75 97 ILE A C 1
ATOM 749 O O . ILE A 1 97 ? -4.323 -4.802 4.522 1.00 84.75 97 ILE A O 1
ATOM 753 N N . TRP A 1 98 ? -4.269 -6.715 5.698 1.00 84.88 98 TRP A N 1
ATOM 754 C CA . TRP A 1 98 ? -5.614 -7.150 5.333 1.00 84.88 98 TRP A CA 1
ATOM 755 C C . TRP A 1 98 ? -6.678 -6.148 5.810 1.00 84.88 98 TRP A C 1
ATOM 757 O O . TRP A 1 98 ? -7.726 -6.026 5.184 1.00 84.88 98 TRP A O 1
ATOM 767 N N . GLN A 1 99 ? -6.404 -5.368 6.862 1.00 81.00 99 GLN A N 1
ATOM 768 C CA . GLN A 1 99 ? -7.329 -4.345 7.352 1.00 81.00 99 GLN A CA 1
ATOM 769 C C . GLN A 1 99 ? -7.589 -3.268 6.292 1.00 81.00 99 GLN A C 1
ATOM 771 O O . GLN A 1 99 ? -8.709 -2.769 6.193 1.00 81.00 99 GLN A O 1
ATOM 776 N N . PHE A 1 100 ? -6.603 -2.962 5.437 1.00 85.31 100 PHE A N 1
ATOM 777 C CA . PHE A 1 100 ? -6.791 -2.001 4.351 1.00 85.31 100 PHE A CA 1
ATOM 778 C C . PHE A 1 100 ? -7.823 -2.472 3.332 1.00 85.31 100 PHE A C 1
ATOM 780 O O . PHE A 1 100 ? -8.561 -1.637 2.820 1.00 85.31 100 PHE A O 1
ATOM 787 N N . SER A 1 101 ? -7.922 -3.774 3.046 1.00 85.75 101 SER A N 1
ATOM 788 C CA . SER A 1 101 ? -8.939 -4.267 2.111 1.00 85.75 101 SER A CA 1
ATOM 789 C C . SER A 1 101 ? -10.344 -4.186 2.704 1.00 85.75 101 SER A C 1
ATOM 791 O O . SER A 1 101 ? -11.285 -3.799 2.012 1.00 85.75 101 SER A O 1
ATOM 793 N N . VAL A 1 102 ? -10.489 -4.485 3.998 1.00 82.94 102 VAL A N 1
ATOM 794 C CA . VAL A 1 102 ? -11.765 -4.367 4.719 1.00 82.94 102 VAL A CA 1
ATOM 795 C C . VAL A 1 102 ? -12.217 -2.912 4.780 1.00 82.94 102 VAL A C 1
ATOM 797 O O . VAL A 1 102 ? -13.339 -2.604 4.380 1.00 82.94 102 VAL A O 1
ATOM 800 N N . TRP A 1 103 ? -11.326 -2.013 5.199 1.00 82.00 103 TRP A N 1
ATOM 801 C CA . TRP A 1 103 ? -11.584 -0.574 5.208 1.00 82.00 103 TRP A CA 1
ATOM 802 C C . TRP A 1 103 ? -11.955 -0.049 3.814 1.00 82.00 103 TRP A C 1
ATOM 804 O O . TRP A 1 103 ? -12.923 0.695 3.653 1.00 82.00 103 TRP A O 1
ATOM 814 N N . TRP A 1 104 ? -11.229 -0.479 2.779 1.00 83.81 104 TRP A N 1
ATOM 815 C CA . TRP A 1 104 ? -11.460 -0.022 1.411 1.00 83.81 1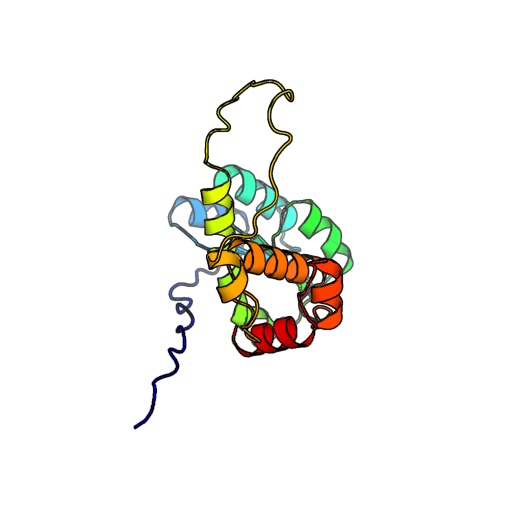04 TRP A CA 1
ATOM 816 C C . TRP A 1 104 ? -12.844 -0.415 0.879 1.00 83.81 104 TRP A C 1
ATOM 818 O O . TRP A 1 104 ? -13.509 0.397 0.234 1.00 83.81 104 TRP A O 1
ATOM 828 N N . LYS A 1 105 ? -13.321 -1.624 1.204 1.00 83.88 105 LYS A N 1
ATOM 829 C CA . LYS A 1 105 ? -14.684 -2.065 0.864 1.00 83.88 105 LYS A CA 1
ATOM 830 C C . LYS A 1 105 ? -15.741 -1.165 1.511 1.00 83.88 105 LYS A C 1
ATOM 832 O O . LYS A 1 105 ? -16.663 -0.737 0.822 1.00 83.88 105 LYS A O 1
ATOM 837 N N . SER A 1 106 ? -15.586 -0.818 2.791 1.00 77.25 106 SER A N 1
ATOM 838 C CA . SER A 1 106 ? -16.489 0.122 3.477 1.00 77.25 106 SER A CA 1
ATOM 839 C C . SER A 1 106 ? -16.481 1.505 2.822 1.00 77.25 106 SER A C 1
ATOM 841 O O . SER A 1 106 ? -17.542 2.079 2.577 1.00 77.25 106 SER A O 1
ATOM 843 N N . LYS A 1 107 ? -15.297 2.011 2.455 1.00 78.75 107 LYS A N 1
ATOM 844 C CA . LYS A 1 107 ? -15.139 3.313 1.794 1.00 78.75 107 LYS A CA 1
ATOM 845 C C . LYS A 1 107 ? -15.873 3.396 0.450 1.00 78.75 107 LYS A C 1
ATOM 847 O O . LYS A 1 107 ? -16.529 4.403 0.191 1.00 78.75 107 LYS A O 1
ATOM 852 N N . ILE A 1 108 ? -15.775 2.364 -0.393 1.00 77.19 108 ILE A N 1
ATOM 853 C CA . ILE A 1 108 ? -16.473 2.320 -1.693 1.00 77.19 108 ILE A CA 1
ATOM 854 C C . ILE A 1 108 ? -17.987 2.155 -1.503 1.00 77.19 108 ILE A C 1
ATOM 856 O O . ILE A 1 108 ? -18.783 2.807 -2.179 1.00 77.19 108 ILE A O 1
ATOM 860 N N . ASN A 1 109 ? -18.412 1.317 -0.557 1.00 74.62 109 ASN A N 1
ATOM 861 C CA . ASN A 1 109 ? -19.838 1.094 -0.313 1.00 74.62 109 ASN A CA 1
ATOM 862 C C . ASN A 1 109 ? -20.530 2.369 0.203 1.00 74.62 109 ASN A C 1
ATOM 864 O O . ASN A 1 109 ? -21.627 2.698 -0.246 1.00 74.62 109 ASN A O 1
ATOM 868 N N . ASN A 1 110 ? -19.859 3.134 1.068 1.00 61.69 110 ASN A N 1
ATOM 869 C CA . ASN A 1 110 ? -20.388 4.385 1.618 1.00 61.69 110 ASN A CA 1
ATOM 870 C C . ASN A 1 110 ? -20.331 5.566 0.630 1.00 61.69 110 ASN A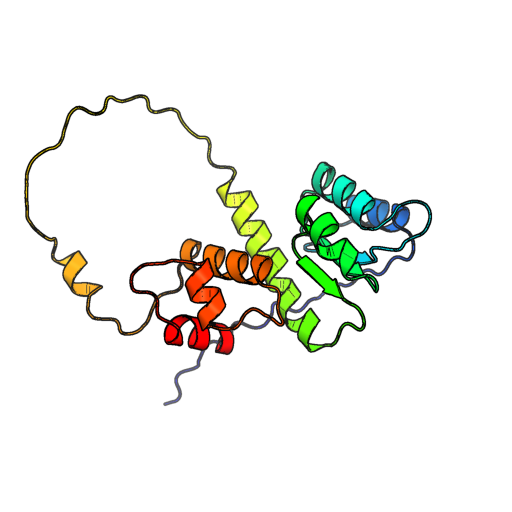 C 1
ATOM 872 O O . ASN A 1 110 ? -21.053 6.544 0.816 1.00 61.69 110 ASN A O 1
ATOM 876 N N . SER A 1 111 ? -19.522 5.496 -0.435 1.00 58.19 111 SER A N 1
ATOM 877 C CA . SER A 1 111 ? -19.506 6.523 -1.490 1.00 58.19 111 SER A CA 1
ATOM 878 C C . SER A 1 111 ? -20.613 6.346 -2.542 1.00 58.19 111 SER A C 1
ATOM 880 O O . SER A 1 111 ? -20.814 7.245 -3.357 1.00 58.19 111 SER A O 1
ATOM 882 N N . THR A 1 112 ? -21.352 5.227 -2.513 1.00 47.78 112 THR A N 1
ATOM 883 C CA . THR A 1 112 ? -22.352 4.855 -3.537 1.00 47.78 112 THR A CA 1
ATOM 884 C C . THR A 1 112 ? -23.804 5.221 -3.158 1.00 47.78 112 THR A C 1
ATOM 886 O O . THR A 1 112 ? -24.736 4.889 -3.886 1.00 47.78 112 THR A O 1
ATOM 889 N N . LEU A 1 113 ? -24.048 5.951 -2.060 1.00 39.16 113 LEU A N 1
ATOM 890 C CA . LEU A 1 113 ? -25.382 6.513 -1.788 1.00 39.16 113 LEU A CA 1
ATOM 891 C C . LEU A 1 113 ? -25.627 7.762 -2.662 1.00 39.16 113 LEU A C 1
ATOM 893 O O . LEU A 1 113 ? -24.831 8.705 -2.595 1.00 39.16 113 LEU A O 1
ATOM 897 N N . PRO A 1 114 ? -26.714 7.828 -3.460 1.00 37.72 114 PRO A N 1
ATOM 898 C CA . PRO A 1 114 ? -27.073 9.046 -4.172 1.00 37.72 114 PRO A CA 1
ATOM 899 C C . PRO A 1 114 ? -27.339 10.157 -3.155 1.00 37.72 114 PRO A C 1
ATOM 901 O O . PRO A 1 114 ? -28.200 10.027 -2.287 1.00 37.72 114 PRO A O 1
ATOM 904 N N . ARG A 1 115 ? -26.612 11.272 -3.274 1.00 36.00 115 ARG A N 1
ATOM 905 C CA . ARG A 1 115 ? -27.027 12.544 -2.679 1.00 36.00 115 ARG A CA 1
ATOM 906 C C . ARG A 1 115 ? -28.312 12.979 -3.378 1.00 36.00 115 ARG A C 1
ATOM 908 O O . ARG A 1 115 ? -28.257 13.701 -4.371 1.00 36.00 115 ARG A O 1
ATOM 915 N N . GLU A 1 116 ? -29.458 12.526 -2.884 1.00 37.28 116 GLU A N 1
ATOM 916 C CA . GLU A 1 116 ? -30.706 13.213 -3.179 1.00 37.28 116 GLU A CA 1
ATOM 917 C C . GLU A 1 116 ? -30.629 14.607 -2.554 1.00 37.28 116 GLU A C 1
ATOM 919 O O . GLU A 1 116 ? -30.477 14.789 -1.345 1.00 37.28 116 GLU A O 1
ATOM 924 N N . ILE A 1 117 ? -30.646 15.600 -3.436 1.00 42.59 117 ILE A N 1
ATOM 925 C CA . ILE A 1 117 ? -30.767 17.011 -3.114 1.00 42.59 117 ILE A CA 1
ATOM 926 C C . ILE A 1 117 ? -32.151 17.189 -2.489 1.00 42.59 117 ILE A C 1
ATOM 928 O O . ILE A 1 117 ? -33.131 17.315 -3.214 1.00 42.59 117 ILE A O 1
ATOM 932 N N . ASN A 1 118 ? -32.241 17.228 -1.160 1.00 32.91 118 ASN A N 1
ATOM 933 C CA . ASN A 1 118 ? -33.373 17.874 -0.507 1.00 32.91 118 ASN A CA 1
ATOM 934 C C . ASN A 1 118 ? -32.967 19.296 -0.140 1.00 32.91 118 ASN A C 1
ATOM 936 O O . ASN A 1 118 ? -32.426 19.586 0.924 1.00 32.91 118 ASN A O 1
ATOM 940 N N . SER A 1 119 ? -33.234 20.183 -1.094 1.00 43.12 119 SER A N 1
ATOM 941 C CA . SER A 1 119 ? -33.487 21.591 -0.853 1.00 43.12 119 SER A CA 1
ATOM 942 C C . SER A 1 119 ? -34.698 21.733 0.073 1.00 43.12 119 SER A C 1
ATOM 944 O O . SER A 1 119 ? -35.828 21.701 -0.405 1.00 43.12 119 SER A O 1
ATOM 946 N N . HIS A 1 120 ? -34.484 21.915 1.375 1.00 33.44 120 HIS A N 1
ATOM 947 C CA . HIS A 1 120 ? -35.484 2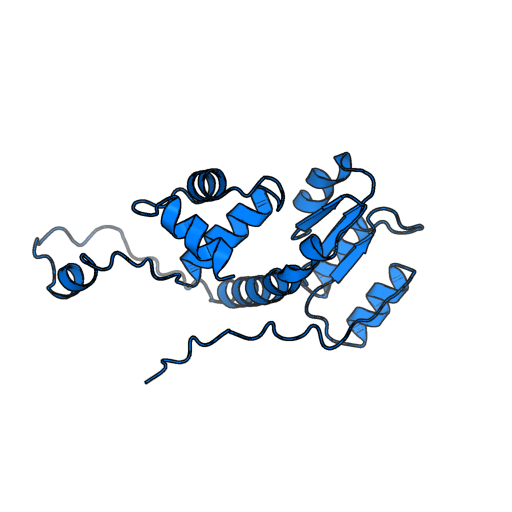2.550 2.229 1.00 33.44 120 HIS A CA 1
ATOM 948 C C . HIS A 1 120 ? -34.820 23.465 3.269 1.00 33.44 120 HIS A C 1
ATOM 950 O O . HIS A 1 120 ? -33.980 23.052 4.059 1.00 33.44 120 HIS A O 1
ATOM 956 N N . SER A 1 121 ? -35.205 24.733 3.134 1.00 33.75 121 SER A N 1
ATOM 957 C CA . SER A 1 121 ? -34.987 25.956 3.914 1.00 33.75 121 SER A CA 1
ATOM 958 C C . SER A 1 121 ? -34.760 25.821 5.427 1.00 33.75 121 SER A C 1
ATOM 960 O O . SER A 1 121 ? -35.481 25.106 6.115 1.00 33.75 121 SER A O 1
ATOM 962 N N . GLU A 1 122 ? -33.816 26.625 5.928 1.00 38.81 122 GLU A N 1
ATOM 963 C CA . GLU A 1 122 ? -33.308 26.725 7.309 1.00 38.81 122 GLU A CA 1
ATOM 964 C C . GLU A 1 122 ? -34.244 27.398 8.349 1.00 38.81 122 GLU A C 1
ATOM 966 O O . GLU A 1 122 ? -33.746 28.044 9.268 1.00 38.81 122 GLU A O 1
ATOM 971 N N . GLU A 1 123 ? -35.576 27.301 8.266 1.00 42.59 123 GLU A N 1
ATOM 972 C CA . GLU A 1 123 ? -36.445 28.197 9.072 1.00 42.59 123 GLU A CA 1
ATOM 973 C C . GLU A 1 123 ? -37.325 27.598 10.178 1.00 42.59 123 GLU A C 1
ATOM 975 O O . GLU A 1 123 ? -37.929 28.374 10.908 1.00 42.59 123 GLU A O 1
ATOM 980 N N . ASP A 1 124 ? -37.325 26.292 10.451 1.00 35.16 124 ASP A N 1
ATOM 981 C CA . ASP A 1 124 ? -38.140 25.754 11.552 1.00 35.16 124 ASP A CA 1
ATOM 982 C C . ASP A 1 124 ? -37.353 24.785 12.441 1.00 35.16 124 ASP A C 1
ATOM 984 O O . ASP A 1 124 ? -37.029 23.681 12.013 1.00 35.16 124 ASP A O 1
ATOM 988 N N . LEU A 1 125 ? -37.047 25.214 13.679 1.00 36.19 125 LEU A N 1
ATOM 989 C CA . LEU A 1 125 ? -37.217 24.477 14.953 1.00 36.19 125 LEU A CA 1
ATOM 990 C C . LEU A 1 125 ? -36.385 25.123 16.086 1.00 36.19 125 LEU A C 1
ATOM 992 O O . LEU A 1 125 ? -35.286 24.694 16.435 1.00 36.19 125 LEU A O 1
ATOM 996 N N . VAL A 1 126 ? -36.963 26.151 16.715 1.00 39.56 126 VAL A N 1
ATOM 997 C CA . VAL A 1 126 ? -36.661 26.538 18.103 1.00 39.56 126 VAL A CA 1
ATOM 998 C C . VAL A 1 126 ? -37.798 26.010 18.986 1.00 39.56 126 VAL A C 1
ATOM 1000 O O . VAL A 1 126 ? -38.960 26.220 18.641 1.00 39.56 126 VAL A O 1
ATOM 1003 N N . ARG A 1 127 ? -37.434 25.442 20.153 1.00 37.22 127 ARG A N 1
ATOM 1004 C CA . ARG A 1 127 ? -38.232 24.756 21.211 1.00 37.22 127 ARG A CA 1
ATOM 1005 C C . ARG A 1 127 ? -38.195 23.228 21.037 1.00 37.22 127 ARG A C 1
ATOM 1007 O O . ARG A 1 127 ? -38.479 22.736 19.964 1.00 37.22 127 ARG A O 1
ATOM 1014 N N . GLU A 1 128 ? -37.827 22.405 22.015 1.00 37.06 128 GLU A N 1
ATOM 1015 C CA . GLU A 1 128 ? -37.954 22.540 23.464 1.00 37.06 128 GLU A CA 1
ATOM 1016 C C . GLU A 1 128 ? -37.012 21.540 24.163 1.00 37.06 128 GLU A C 1
ATOM 1018 O O . GLU A 1 128 ? -36.811 20.413 23.719 1.00 37.06 128 GLU A O 1
ATOM 1023 N N . THR A 1 129 ? -36.424 21.976 25.271 1.00 50.12 129 THR A N 1
ATOM 1024 C CA . THR A 1 129 ? -35.617 21.198 26.216 1.00 50.12 129 THR A CA 1
ATOM 1025 C C . THR A 1 129 ? -36.398 20.026 26.820 1.00 50.12 129 THR A C 1
ATOM 1027 O O . THR A 1 129 ? -37.283 20.251 27.640 1.00 50.12 129 THR A O 1
ATOM 1030 N N . ALA A 1 130 ? -35.992 18.792 26.513 1.00 43.62 130 ALA A N 1
ATOM 1031 C CA . ALA A 1 130 ? -36.104 17.627 27.397 1.00 43.62 130 ALA A CA 1
ATOM 1032 C C . ALA A 1 130 ? -35.150 16.523 26.902 1.00 43.62 130 ALA A C 1
ATOM 1034 O O . ALA A 1 130 ? -35.335 15.980 25.818 1.00 43.62 130 ALA A O 1
ATOM 1035 N N . LEU A 1 131 ? -34.108 16.215 27.682 1.00 43.75 131 LEU A N 1
ATOM 1036 C CA . LEU A 1 131 ? -33.209 15.083 27.422 1.00 43.75 131 LEU A CA 1
ATOM 1037 C C . LEU A 1 131 ? -34.013 13.778 27.470 1.00 43.75 131 LEU A C 1
ATOM 1039 O O . LEU A 1 131 ? -34.717 13.527 28.453 1.00 43.75 131 LEU A O 1
ATOM 1043 N N . SER A 1 132 ? -33.914 12.958 26.422 1.00 48.03 132 SER A N 1
ATOM 1044 C CA . SER A 1 132 ? -34.617 11.679 26.367 1.00 48.03 132 SER A CA 1
ATOM 1045 C C . SER A 1 132 ? -33.929 10.660 27.280 1.00 48.03 132 SER A C 1
ATOM 1047 O O . SER A 1 132 ? -32.721 10.704 27.510 1.00 48.03 132 SER A O 1
ATOM 1049 N N . SER A 1 133 ? -34.701 9.726 27.834 1.00 46.88 133 SER A N 1
ATOM 1050 C CA . SER A 1 133 ? -34.173 8.697 28.741 1.00 46.88 133 SER A CA 1
ATOM 1051 C C . SER A 1 133 ? -33.190 7.725 28.068 1.00 46.88 133 SER A C 1
ATOM 1053 O O . SER A 1 133 ? -32.431 7.065 28.776 1.00 46.88 133 SER A O 1
ATOM 1055 N N . ASP A 1 134 ? -33.123 7.705 26.734 1.00 46.12 134 ASP A N 1
ATOM 1056 C CA . ASP A 1 134 ? -32.142 6.924 25.972 1.00 46.12 134 ASP A CA 1
ATOM 1057 C C . ASP A 1 134 ? -30.743 7.580 25.974 1.00 46.12 134 ASP A C 1
ATOM 1059 O O . ASP A 1 134 ? -29.727 6.881 25.929 1.00 46.12 134 ASP A O 1
ATOM 1063 N N . ASP A 1 135 ? -30.665 8.903 26.175 1.00 47.81 135 ASP A N 1
ATOM 1064 C CA . ASP A 1 135 ? -29.406 9.656 26.294 1.00 47.81 135 ASP A CA 1
ATOM 1065 C C . ASP A 1 135 ? -28.718 9.452 27.661 1.00 47.81 135 ASP A C 1
ATOM 1067 O O . ASP A 1 135 ? -27.502 9.607 27.791 1.00 47.81 135 ASP A O 1
ATOM 1071 N N . ILE A 1 136 ? -29.468 9.035 28.692 1.00 46.44 136 ILE A N 1
ATOM 1072 C CA . ILE A 1 136 ? -28.927 8.711 30.026 1.00 46.44 136 ILE A CA 1
ATOM 1073 C C . ILE A 1 136 ? -28.277 7.315 30.048 1.00 46.44 136 ILE A C 1
ATOM 1075 O O . ILE A 1 136 ? -27.341 7.082 30.818 1.00 46.44 136 ILE A O 1
ATOM 1079 N N . ILE A 1 137 ? -28.718 6.387 29.191 1.00 49.16 137 ILE A N 1
ATOM 1080 C CA . ILE A 1 137 ? -28.246 4.992 29.205 1.00 49.16 137 ILE A CA 1
ATOM 1081 C C . ILE A 1 137 ? -26.859 4.843 28.547 1.00 49.16 137 ILE A C 1
ATOM 1083 O O . ILE A 1 137 ? -26.072 4.006 28.989 1.00 49.16 137 ILE A O 1
ATOM 1087 N N . ASN A 1 138 ? -26.474 5.707 27.598 1.00 42.50 138 ASN A N 1
ATOM 1088 C CA . ASN A 1 138 ? -25.109 5.709 27.039 1.00 42.50 138 ASN A CA 1
ATOM 1089 C C . ASN A 1 138 ? -24.080 6.496 27.878 1.00 42.50 138 ASN A C 1
ATOM 1091 O O . ASN A 1 138 ? -22.876 6.371 27.656 1.00 42.50 138 ASN A O 1
ATOM 1095 N N . ALA A 1 139 ? -24.522 7.238 28.897 1.00 38.88 139 ALA A N 1
ATOM 1096 C CA . ALA A 1 139 ? -23.676 8.065 29.761 1.00 38.88 139 ALA A CA 1
ATOM 1097 C C . ALA A 1 139 ? -23.002 7.306 30.931 1.00 38.88 139 ALA A C 1
ATOM 1099 O O . ALA A 1 139 ? -22.559 7.930 31.896 1.00 38.88 139 ALA A O 1
ATOM 1100 N N . ARG A 1 140 ? -22.912 5.965 30.888 1.00 38.69 140 ARG A N 1
ATOM 1101 C CA . ARG A 1 140 ? -22.216 5.159 31.921 1.00 38.69 140 ARG A CA 1
ATOM 1102 C C . ARG A 1 140 ? -21.387 3.982 31.405 1.00 38.69 140 ARG A C 1
ATOM 1104 O O . ARG A 1 140 ? -20.988 3.129 32.196 1.00 38.69 140 ARG A O 1
ATOM 1111 N N . SER A 1 141 ? -21.093 3.916 30.112 1.00 38.66 141 SER A N 1
ATOM 1112 C CA . SER A 1 141 ? -20.167 2.897 29.622 1.00 38.66 141 SER A CA 1
ATOM 1113 C C . SER A 1 141 ? -18.749 3.459 29.565 1.00 38.66 141 SER A C 1
ATOM 1115 O O . SER A 1 141 ? -18.382 4.123 28.602 1.00 38.66 141 SER A O 1
ATOM 1117 N N . ASP A 1 142 ? -17.915 3.089 30.542 1.00 46.41 142 ASP A N 1
ATOM 1118 C CA . ASP A 1 142 ? -16.442 3.211 30.496 1.00 46.41 142 ASP A CA 1
ATOM 1119 C C . ASP A 1 142 ? -15.810 2.483 29.283 1.00 46.41 142 ASP A C 1
ATOM 1121 O O . ASP A 1 142 ? -14.593 2.483 29.087 1.00 46.41 142 ASP A O 1
ATOM 1125 N N . ARG A 1 143 ? -16.627 1.818 28.457 1.00 53.31 143 ARG A N 1
ATOM 1126 C CA . ARG A 1 143 ? -16.219 1.129 27.238 1.00 53.31 143 ARG A CA 1
ATOM 1127 C C . ARG A 1 143 ? -16.692 1.914 26.025 1.00 53.31 143 ARG A C 1
ATOM 1129 O O . ARG A 1 143 ? -17.885 1.957 25.730 1.00 53.31 143 ARG A O 1
ATOM 1136 N N . VAL A 1 144 ? -15.724 2.476 25.309 1.00 72.31 144 VAL A N 1
ATOM 1137 C CA . VAL A 1 144 ? -15.920 3.037 23.973 1.00 72.31 144 VAL A CA 1
ATOM 1138 C C . VAL A 1 144 ? -16.322 1.918 23.018 1.00 72.31 144 VAL A C 1
ATOM 1140 O O . VAL A 1 144 ? -15.615 0.918 22.881 1.00 72.31 144 VAL A O 1
ATOM 1143 N N . VAL A 1 145 ? -17.465 2.093 22.359 1.00 75.38 145 VAL A N 1
ATOM 1144 C CA . VAL A 1 145 ? -17.919 1.215 21.280 1.00 75.38 145 VAL A CA 1
ATOM 1145 C C . VAL A 1 145 ? -17.337 1.737 19.972 1.00 75.38 145 VAL A C 1
ATOM 1147 O O . VAL A 1 145 ? -17.653 2.842 19.539 1.00 75.38 145 VAL A O 1
ATOM 1150 N N . TRP A 1 146 ? -16.481 0.937 19.341 1.00 77.25 146 TRP A N 1
ATOM 1151 C CA . TRP A 1 146 ? -15.868 1.260 18.054 1.00 77.25 146 TRP A CA 1
ATOM 1152 C C . TRP A 1 146 ? -16.862 1.050 16.908 1.00 77.25 146 TRP A C 1
ATOM 1154 O O . TRP A 1 146 ? -16.907 -0.020 16.303 1.00 77.25 146 TRP A O 1
ATOM 1164 N N . SER A 1 147 ? -17.687 2.066 16.638 1.00 75.88 147 SER A N 1
ATOM 1165 C CA . SER A 1 147 ? -18.558 2.110 15.456 1.00 75.88 147 SER A CA 1
ATOM 1166 C C . SER A 1 147 ? -17.741 2.167 14.157 1.00 75.88 147 SER A C 1
ATOM 1168 O O . SER A 1 147 ? -16.558 2.507 14.187 1.00 75.88 147 SER A O 1
ATOM 1170 N N . GLY A 1 148 ? -18.372 1.856 13.016 1.00 67.69 148 GLY A N 1
ATOM 1171 C CA . GLY A 1 148 ? -17.723 1.906 11.697 1.00 67.69 148 GLY A CA 1
ATOM 1172 C C . GLY A 1 148 ? -17.034 3.247 11.437 1.00 67.69 148 GLY A C 1
ATOM 1173 O O . GLY A 1 148 ? -15.838 3.275 11.186 1.00 67.69 148 GLY A O 1
ATOM 1174 N N . ASP A 1 149 ? -17.739 4.358 11.658 1.00 72.25 149 ASP A N 1
ATOM 1175 C CA . ASP A 1 149 ? -17.187 5.704 11.456 1.00 72.25 149 ASP A CA 1
ATOM 1176 C C . ASP A 1 149 ? -16.024 6.031 12.409 1.00 72.25 149 ASP A C 1
ATOM 1178 O O . ASP A 1 149 ? -15.046 6.680 12.029 1.00 72.25 149 ASP A O 1
ATOM 1182 N N . LEU A 1 150 ? -16.111 5.580 13.668 1.00 76.81 150 LEU A N 1
ATOM 1183 C CA . LEU A 1 150 ? -15.060 5.793 14.665 1.00 76.81 150 LEU A CA 1
ATOM 1184 C C . LEU A 1 150 ? -13.805 4.975 14.326 1.00 76.81 150 LEU A C 1
ATOM 1186 O O . LEU A 1 150 ? -12.681 5.460 14.479 1.00 76.81 150 LEU A O 1
ATOM 1190 N N . HIS A 1 151 ? -14.000 3.750 13.836 1.00 79.81 151 HIS A N 1
ATOM 1191 C CA . HIS A 1 151 ? -12.933 2.886 13.350 1.00 79.81 151 HIS A CA 1
ATOM 1192 C C . HIS A 1 151 ? -12.298 3.427 12.063 1.00 79.81 151 HIS A C 1
ATOM 1194 O O . HIS A 1 151 ? -11.075 3.456 11.962 1.00 79.81 151 HIS A O 1
ATOM 1200 N N . ASP A 1 152 ? -13.091 3.932 11.121 1.00 75.44 152 ASP A N 1
ATOM 1201 C CA . ASP A 1 152 ? -12.589 4.501 9.868 1.00 75.44 152 ASP A CA 1
ATOM 1202 C C . ASP A 1 152 ? -11.699 5.723 10.127 1.00 75.44 152 ASP A C 1
ATOM 1204 O O . ASP A 1 152 ? -10.615 5.829 9.550 1.00 75.44 152 ASP A O 1
ATOM 1208 N N . ARG A 1 153 ? -12.086 6.594 11.070 1.00 77.62 153 ARG A N 1
ATOM 1209 C CA . ARG A 1 153 ? -11.243 7.717 11.522 1.00 77.62 153 ARG A CA 1
ATOM 1210 C C . ARG A 1 153 ? -9.952 7.264 12.192 1.00 77.62 153 ARG A C 1
ATOM 1212 O O . ARG A 1 153 ? -8.918 7.914 12.054 1.00 77.62 153 ARG A O 1
ATOM 1219 N N . PHE A 1 154 ? -9.997 6.152 12.919 1.00 83.75 154 PHE A N 1
ATOM 1220 C CA . PHE A 1 154 ? -8.804 5.555 13.506 1.00 83.75 154 PHE A CA 1
ATOM 1221 C C . PHE A 1 154 ? -7.863 5.009 12.429 1.00 83.75 154 PHE A C 1
ATOM 1223 O O . PHE A 1 154 ? -6.668 5.296 12.471 1.00 83.75 154 PHE A O 1
ATOM 1230 N N . VAL A 1 155 ? -8.388 4.292 11.433 1.00 78.62 155 VAL A N 1
ATOM 1231 C CA . VAL A 1 155 ? -7.598 3.784 10.300 1.00 78.62 155 VAL A CA 1
ATOM 1232 C C . VAL A 1 155 ? -7.006 4.936 9.486 1.00 78.62 155 VAL A C 1
ATOM 1234 O O . VAL A 1 155 ? -5.824 4.900 9.145 1.00 78.62 155 VAL A O 1
ATOM 1237 N N . GLU A 1 156 ? -7.770 5.999 9.237 1.00 78.19 156 GLU A N 1
ATOM 1238 C CA . GLU A 1 156 ? -7.266 7.209 8.581 1.00 78.19 156 GLU A CA 1
ATOM 1239 C C . GLU A 1 156 ? -6.113 7.841 9.376 1.00 78.19 156 GLU A C 1
ATOM 1241 O O . GLU A 1 156 ? -5.062 8.153 8.811 1.00 78.19 156 GLU A O 1
ATOM 1246 N N . ALA A 1 157 ? -6.247 7.936 10.702 1.00 81.88 157 ALA A N 1
ATOM 1247 C CA . ALA A 1 157 ? -5.172 8.412 11.565 1.00 81.88 157 ALA A CA 1
ATOM 1248 C C . ALA A 1 157 ? -3.923 7.510 11.513 1.00 81.88 157 ALA A C 1
ATOM 1250 O O . ALA A 1 157 ? -2.802 8.026 11.518 1.00 81.88 157 ALA A O 1
ATOM 1251 N N . LEU A 1 158 ? -4.081 6.183 11.415 1.00 77.62 158 LEU A N 1
ATOM 1252 C CA . LEU A 1 158 ? -2.960 5.252 11.217 1.00 77.62 158 LEU A CA 1
ATOM 1253 C C . LEU A 1 158 ? -2.251 5.476 9.878 1.00 77.62 158 LEU A C 1
ATOM 1255 O O . LEU A 1 158 ? -1.020 5.461 9.837 1.00 77.62 158 LEU A O 1
ATOM 1259 N N . ILE A 1 159 ? -3.004 5.712 8.801 1.00 70.94 159 ILE A N 1
ATOM 1260 C CA . ILE A 1 159 ? -2.454 6.003 7.469 1.00 70.94 159 ILE A CA 1
ATOM 1261 C C . ILE A 1 159 ? -1.644 7.301 7.501 1.00 70.94 159 ILE A C 1
ATOM 1263 O O . ILE A 1 159 ? -0.507 7.330 7.030 1.00 70.94 159 ILE A O 1
ATOM 1267 N N . VAL A 1 160 ? -2.209 8.357 8.094 1.00 73.25 160 VAL A N 1
ATOM 1268 C CA . VAL A 1 160 ? -1.567 9.677 8.186 1.00 73.25 160 VAL A CA 1
ATOM 1269 C C . VAL A 1 160 ? -0.294 9.621 9.031 1.00 73.25 160 VAL A C 1
ATOM 1271 O O . VAL A 1 160 ? 0.718 10.222 8.670 1.00 73.25 160 VAL A O 1
ATOM 1274 N N . LEU A 1 161 ? -0.322 8.906 10.157 1.00 76.88 161 LEU A N 1
ATOM 1275 C CA . LEU A 1 161 ? 0.817 8.836 11.072 1.00 76.88 161 LEU A CA 1
ATOM 1276 C C . LEU A 1 161 ? 1.889 7.841 10.612 1.00 76.88 161 LEU A C 1
ATOM 1278 O O . LEU A 1 161 ? 3.070 8.077 10.865 1.00 76.88 161 LEU A O 1
ATOM 1282 N N . GLY A 1 162 ? 1.501 6.751 9.949 1.00 66.38 162 GLY A N 1
ATOM 1283 C CA . GLY A 1 162 ? 2.364 5.611 9.640 1.00 66.38 162 GLY A CA 1
ATOM 1284 C C . GLY A 1 162 ? 2.587 4.679 10.842 1.00 66.38 162 GLY A C 1
ATOM 1285 O O . GLY A 1 162 ? 2.632 5.134 11.988 1.00 66.38 162 GLY A O 1
ATOM 1286 N N . PHE A 1 163 ? 2.785 3.374 10.594 1.00 62.00 163 PHE A N 1
ATOM 1287 C CA . PHE A 1 163 ? 2.835 2.326 11.636 1.00 62.00 163 PHE A CA 1
ATOM 1288 C C . PHE A 1 163 ? 3.814 2.629 12.787 1.00 62.00 163 PHE A C 1
ATOM 1290 O O . PHE A 1 163 ? 3.468 2.445 13.950 1.00 62.00 163 PHE A O 1
ATOM 1297 N N . TYR A 1 164 ? 5.009 3.162 12.506 1.00 57.16 164 TYR A N 1
ATOM 1298 C CA . TYR A 1 164 ? 6.019 3.433 13.545 1.00 57.16 164 TYR A CA 1
ATOM 1299 C C . TYR A 1 164 ? 5.723 4.665 14.410 1.00 57.16 164 TYR A C 1
ATOM 1301 O O . TYR A 1 164 ? 6.211 4.790 15.536 1.00 57.16 164 TYR A O 1
ATOM 1309 N N . ASN A 1 165 ? 4.932 5.598 13.886 1.00 70.12 165 ASN A N 1
ATOM 1310 C CA . ASN A 1 165 ? 4.618 6.862 14.545 1.00 70.12 165 ASN A CA 1
ATOM 1311 C C . ASN A 1 165 ? 3.204 6.885 15.130 1.00 70.12 165 ASN A C 1
ATOM 1313 O O . ASN A 1 165 ? 2.898 7.779 15.925 1.00 70.12 165 ASN A O 1
ATOM 1317 N N . ALA A 1 166 ? 2.379 5.895 14.797 1.00 79.00 166 ALA A N 1
ATOM 1318 C CA . ALA A 1 166 ? 1.024 5.689 15.277 1.00 79.00 166 ALA A CA 1
ATOM 1319 C C . ALA A 1 166 ? 0.977 5.238 16.752 1.00 79.00 166 ALA A C 1
ATOM 1321 O O . ALA A 1 166 ? 0.512 4.158 17.108 1.00 79.00 166 ALA A O 1
ATOM 1322 N N . LYS A 1 167 ? 1.474 6.088 17.655 1.00 85.62 167 LYS A N 1
ATOM 1323 C CA . LYS A 1 167 ? 1.318 5.901 19.103 1.00 85.62 167 LYS A CA 1
ATOM 1324 C C . LYS A 1 167 ? -0.097 6.319 19.520 1.00 85.62 167 LYS A C 1
ATOM 1326 O O . LYS A 1 167 ? -0.589 7.311 18.983 1.00 85.62 167 LYS A O 1
ATOM 1331 N N . PRO A 1 168 ? -0.705 5.691 20.547 1.00 85.25 168 PRO A N 1
ATOM 1332 C CA . PRO A 1 168 ? -2.080 5.983 20.964 1.00 85.25 168 PRO A CA 1
ATOM 1333 C C . PRO A 1 168 ? -2.391 7.473 21.155 1.00 85.25 168 PRO A C 1
ATOM 1335 O O . PRO A 1 168 ? -3.450 7.947 20.766 1.00 85.25 168 PRO A O 1
ATOM 1338 N N . LYS A 1 169 ? -1.437 8.236 21.708 1.00 86.19 169 LYS A N 1
ATOM 1339 C CA . LYS A 1 169 ? -1.584 9.684 21.904 1.00 86.19 169 LYS A CA 1
ATOM 1340 C C . LYS A 1 169 ? -1.668 10.446 20.576 1.00 86.19 169 LYS A C 1
ATOM 1342 O O . LYS A 1 169 ? -2.528 11.296 20.424 1.00 86.19 169 LYS A O 1
ATOM 1347 N N . LYS A 1 170 ? -0.801 10.113 19.617 1.00 82.31 170 LYS A N 1
ATOM 1348 C CA . LYS A 1 170 ? -0.774 10.764 18.302 1.00 82.31 170 LYS A CA 1
ATOM 1349 C C . LYS A 1 170 ? -2.011 10.413 17.483 1.00 82.31 170 LYS A C 1
ATOM 1351 O O . LYS A 1 170 ? -2.569 11.280 16.830 1.00 82.31 170 LYS A O 1
ATOM 1356 N N . ILE A 1 171 ? -2.454 9.158 17.547 1.00 83.88 171 ILE A N 1
ATOM 1357 C CA . ILE A 1 171 ? -3.692 8.727 16.890 1.00 83.88 171 ILE A CA 1
ATOM 1358 C C . ILE A 1 171 ? -4.880 9.510 17.451 1.00 83.88 171 ILE A C 1
ATOM 1360 O O . ILE A 1 171 ? -5.653 10.062 16.680 1.00 83.88 171 ILE A O 1
ATOM 1364 N N . LEU A 1 172 ? -4.982 9.628 18.780 1.00 85.38 172 LEU A N 1
ATOM 1365 C CA . LEU A 1 172 ? -6.024 10.429 19.420 1.00 85.38 172 LEU A CA 1
ATOM 1366 C C . LEU A 1 172 ? -5.998 11.894 18.954 1.00 85.38 172 LEU A C 1
ATOM 1368 O O . LEU A 1 172 ? -7.046 12.448 18.632 1.00 85.38 172 LEU A O 1
ATOM 1372 N N . GLU A 1 173 ? -4.808 12.501 18.904 1.00 84.75 173 GLU A N 1
ATOM 1373 C CA . GLU A 1 173 ? -4.611 13.880 18.433 1.00 84.75 173 GLU A CA 1
ATOM 1374 C C . GLU A 1 173 ? -5.081 14.060 16.981 1.00 84.75 173 GLU A C 1
ATOM 1376 O O . GLU A 1 173 ? -5.744 15.047 16.678 1.00 84.75 173 GLU A O 1
ATOM 1381 N N . VAL A 1 174 ? -4.789 13.099 16.097 1.00 83.88 174 VAL A N 1
ATOM 1382 C CA . VAL A 1 174 ? -5.219 13.146 14.689 1.00 83.88 174 VAL A CA 1
ATOM 1383 C C . VAL A 1 174 ? -6.721 12.901 14.540 1.00 83.88 174 VAL A C 1
ATOM 1385 O O . VAL A 1 174 ? -7.367 13.562 13.733 1.00 83.88 174 VAL A O 1
ATOM 1388 N N . MET A 1 175 ? -7.293 11.989 15.329 1.00 83.12 175 MET A N 1
ATOM 1389 C CA . MET A 1 175 ? -8.728 11.697 15.292 1.00 83.12 175 MET A CA 1
ATOM 1390 C C . MET A 1 175 ? -9.576 12.869 15.808 1.00 83.12 175 MET A C 1
ATOM 1392 O O . MET A 1 175 ? -10.684 13.070 15.313 1.00 83.12 175 MET A O 1
ATOM 1396 N N . ASN A 1 176 ? -9.072 13.628 16.792 1.00 85.56 176 ASN A N 1
ATOM 1397 C CA . ASN A 1 176 ? -9.710 14.819 17.367 1.00 85.56 176 ASN A CA 1
ATOM 1398 C C . ASN A 1 176 ? -11.200 14.617 17.740 1.00 85.56 176 ASN A C 1
ATOM 1400 O O . ASN A 1 176 ? -12.069 15.409 17.374 1.00 85.56 176 ASN A O 1
ATOM 1404 N N . ILE A 1 177 ? -11.507 13.523 18.448 1.00 81.50 177 ILE A N 1
ATOM 1405 C CA . ILE A 1 177 ? -12.880 13.146 18.829 1.00 81.50 177 ILE A CA 1
ATOM 1406 C C . ILE A 1 177 ? -13.137 13.496 20.302 1.00 81.50 177 ILE A C 1
ATOM 1408 O O . ILE A 1 177 ? -12.444 12.963 21.174 1.00 81.50 177 ILE A O 1
ATOM 1412 N N . PRO A 1 178 ? -14.135 14.347 20.612 1.00 73.56 178 PRO A N 1
ATOM 1413 C CA . PRO A 1 178 ? -14.494 14.673 21.990 1.00 73.56 178 PRO A CA 1
ATOM 1414 C C . PRO A 1 178 ? -14.885 13.427 22.794 1.00 73.56 178 PRO A C 1
ATOM 1416 O O . PRO A 1 178 ? -15.666 12.601 22.331 1.00 73.56 178 PRO A O 1
ATOM 1419 N N . GLY A 1 179 ? -14.345 13.293 24.007 1.00 76.38 179 GLY A N 1
ATOM 1420 C CA . GLY A 1 179 ? -14.631 12.164 24.902 1.00 76.38 179 GLY A CA 1
ATOM 1421 C C . GLY A 1 179 ? -13.845 10.879 24.610 1.00 76.38 179 GLY A C 1
ATOM 1422 O O . GLY A 1 179 ? -13.856 9.974 25.442 1.00 76.38 179 GLY A O 1
ATOM 1423 N N . LEU A 1 180 ? -13.114 10.795 23.492 1.00 84.06 180 LEU A N 1
ATOM 1424 C CA . LEU A 1 180 ? -12.196 9.687 23.228 1.00 84.06 180 LEU A CA 1
ATOM 1425 C C . LEU A 1 180 ? -10.905 9.879 24.036 1.00 84.06 180 LEU A C 1
ATOM 1427 O O . LEU A 1 180 ? -10.342 10.973 24.077 1.00 84.06 180 LEU A O 1
ATOM 1431 N N . THR A 1 181 ? -10.413 8.817 24.676 1.00 84.50 181 THR A N 1
ATOM 1432 C CA . THR A 1 181 ? -9.178 8.873 25.475 1.00 84.50 181 THR A CA 1
ATOM 1433 C C . THR A 1 181 ? -8.041 8.086 24.838 1.00 84.50 181 THR A C 1
ATOM 1435 O O . THR A 1 181 ? -8.238 7.200 24.000 1.00 84.50 181 THR A O 1
ATOM 1438 N N . ARG A 1 182 ? -6.813 8.377 25.278 1.00 87.62 182 ARG A N 1
ATOM 1439 C CA . ARG A 1 182 ? -5.605 7.672 24.831 1.00 87.62 182 ARG A CA 1
ATOM 1440 C C . ARG A 1 182 ? -5.691 6.188 25.181 1.00 87.62 182 ARG A C 1
ATOM 1442 O O . ARG A 1 182 ? -5.210 5.349 24.424 1.00 87.62 182 ARG A O 1
ATOM 1449 N N . GLU A 1 183 ? -6.285 5.876 26.324 1.00 79.06 183 GLU A N 1
ATOM 1450 C CA . GLU A 1 183 ? -6.490 4.532 26.849 1.00 79.06 183 GLU A CA 1
ATOM 1451 C C . GLU A 1 183 ? -7.476 3.746 25.979 1.00 79.06 183 GLU A C 1
ATOM 1453 O O . GLU A 1 183 ? -7.225 2.574 25.704 1.00 79.06 183 GLU A O 1
ATOM 1458 N N . ASN A 1 184 ? -8.528 4.388 25.454 1.00 81.88 184 ASN A N 1
ATOM 1459 C CA . ASN A 1 184 ? -9.440 3.743 24.502 1.00 81.88 184 ASN A CA 1
ATOM 1460 C C . ASN A 1 184 ? -8.721 3.365 23.203 1.00 81.88 184 ASN A C 1
ATOM 1462 O O . ASN A 1 184 ? -8.853 2.237 22.731 1.00 81.88 184 ASN A O 1
ATOM 1466 N N . VAL A 1 185 ? -7.917 4.282 22.660 1.00 82.31 185 VAL A N 1
ATOM 1467 C CA . VAL A 1 185 ? -7.114 4.051 21.449 1.00 82.31 185 VAL A CA 1
ATOM 1468 C C . VAL A 1 185 ? -6.050 2.971 21.686 1.00 82.31 185 VAL A C 1
ATOM 1470 O O . VAL A 1 185 ? -5.855 2.094 20.848 1.00 82.31 185 VAL A O 1
ATOM 1473 N N . ALA A 1 186 ? -5.377 2.996 22.841 1.00 79.25 186 ALA A N 1
ATOM 1474 C CA . ALA A 1 186 ? -4.384 1.991 23.215 1.00 79.25 186 ALA A CA 1
ATOM 1475 C C . ALA A 1 186 ? -5.010 0.602 23.387 1.00 79.25 186 ALA A C 1
ATOM 1477 O O . ALA A 1 186 ? -4.443 -0.380 22.919 1.00 79.25 186 ALA A O 1
ATOM 1478 N N . SER A 1 187 ? -6.182 0.526 24.022 1.00 76.62 187 SER A N 1
ATOM 1479 C CA . SER A 1 187 ? -6.929 -0.724 24.152 1.00 76.62 187 SER A CA 1
ATOM 1480 C C . SER A 1 187 ? -7.366 -1.252 22.788 1.00 76.62 187 SER A C 1
ATOM 1482 O O . SER A 1 187 ? -7.321 -2.455 22.577 1.00 76.62 187 SER A O 1
ATOM 1484 N N . HIS A 1 188 ? -7.756 -0.384 21.851 1.00 78.62 188 HIS A N 1
ATOM 1485 C CA . HIS A 1 188 ? -8.152 -0.803 20.502 1.00 78.62 188 HIS A CA 1
ATOM 1486 C C . HIS A 1 188 ? -6.977 -1.347 19.684 1.00 78.62 188 HIS A C 1
ATOM 1488 O O . HIS A 1 188 ? -7.107 -2.375 19.026 1.00 78.62 188 HIS A O 1
ATOM 1494 N N . LEU A 1 189 ? -5.800 -0.722 19.804 1.00 76.56 189 LEU A N 1
ATOM 1495 C CA . LEU A 1 189 ? -4.549 -1.204 19.204 1.00 76.56 189 LEU A CA 1
ATOM 1496 C C . LEU A 1 189 ? -4.108 -2.585 19.715 1.00 76.56 189 LEU A C 1
ATOM 1498 O O . LEU A 1 189 ? -3.395 -3.281 19.006 1.00 76.56 189 LEU A O 1
ATOM 1502 N N . GLN A 1 190 ? -4.479 -2.963 20.943 1.00 71.69 190 GLN A N 1
ATOM 1503 C CA . GLN A 1 190 ? -4.142 -4.270 21.528 1.00 71.69 190 GLN A CA 1
ATOM 1504 C C . GLN A 1 190 ? -5.100 -5.389 21.102 1.00 71.69 190 GLN A C 1
ATOM 1506 O O . GLN A 1 190 ? -4.761 -6.560 21.242 1.00 71.69 190 GLN A O 1
ATOM 1511 N N . VAL A 1 191 ? -6.303 -5.027 20.649 1.00 60.03 191 VAL A N 1
ATOM 1512 C CA . VAL A 1 191 ? -7.391 -5.961 20.314 1.00 60.03 191 VAL A CA 1
ATOM 1513 C C . VAL A 1 191 ? -7.529 -6.149 18.791 1.00 60.03 191 VAL A C 1
ATOM 1515 O O . VAL A 1 191 ? -8.239 -7.055 18.360 1.00 60.03 191 VAL A O 1
ATOM 1518 N N . SER A 1 192 ? -6.856 -5.311 17.990 1.00 55.19 192 SER A N 1
ATOM 1519 C CA . SER A 1 192 ? -6.896 -5.307 16.515 1.00 55.19 192 SER A CA 1
ATOM 1520 C C . SER A 1 192 ? -5.750 -6.072 15.862 1.00 55.19 192 SER A C 1
ATOM 1522 O O . SER A 1 192 ? -4.638 -6.089 16.434 1.00 55.19 192 SER A O 1
#

InterPro domains:
  IPR001789 Signal transduction response regulator, receiver domain [PF00072] (15-96)
  IPR001789 Signal transduction response regulator, receiver domain [PS50110] (1-102)
  IPR001789 Signal transduction response regulator, receiver domain [SM00448] (1-98)
  IPR006447 Myb domain, plants [TIGR01557] (143-191)
  IPR009057 Homedomain-like superfamily [SSF46689] (140-190)
  IPR011006 CheY-like superfamily [SSF52172] (16-103)
  IPR045279 Two-component response regulator ARR-like [PTHR43874] (15-189)

Secondary structure (DSSP, 8-state):
-------------------SSHHHHHHHHHHS--S-EEEES--SSS-HHHHHHHHHHHT---EEEEES-TTHHHHHHHTT-SEEEESSPPHHHHTTTHHHHHHHHHHHHHHTS--------S----------HHHHHGGG-SS----HHHHHHHHHHHHHH-TTT--HHHHHHHH--TT--HHHHHHHHHH-

Radius of gyration: 20.99 Å; chains: 1; bounding box: 52×49×51 Å